Protein AF-A0A8H9N1Y6-F1 (afdb_monomer_lite)

Organism: Vibrio vulnificus (NCBI:txid672)

Radius of gyration: 21.14 Å; chains: 1; bounding box: 65×46×42 Å

pLDDT: mean 73.72, std 17.16, range [31.02, 97.0]

Structure (mmCIF, N/CA/C/O backbone):
data_AF-A0A8H9N1Y6-F1
#
_entry.id   AF-A0A8H9N1Y6-F1
#
loop_
_atom_site.group_PDB
_atom_site.id
_atom_site.type_symbol
_atom_site.label_atom_id
_atom_site.label_alt_id
_atom_site.label_comp_id
_atom_site.label_asym_id
_atom_site.label_entity_id
_atom_site.label_seq_id
_atom_site.pdbx_PDB_ins_code
_atom_site.Cartn_x
_atom_site.Cartn_y
_atom_site.Cartn_z
_atom_site.occupancy
_atom_site.B_iso_or_equiv
_atom_site.auth_seq_id
_atom_site.auth_comp_id
_atom_site.auth_asym_id
_atom_site.auth_atom_id
_atom_site.pdbx_PDB_model_num
ATOM 1 N N . MET A 1 1 ? -38.536 18.582 -2.008 1.00 53.03 1 MET A N 1
ATOM 2 C CA . MET A 1 1 ? -37.147 18.098 -2.168 1.00 53.03 1 MET A CA 1
ATOM 3 C C . MET A 1 1 ? -37.186 16.756 -2.858 1.00 53.03 1 MET A C 1
ATOM 5 O O . MET A 1 1 ? -37.980 15.919 -2.445 1.00 53.03 1 MET A O 1
ATOM 9 N N . ASN A 1 2 ? -36.371 16.565 -3.894 1.00 57.62 2 ASN A N 1
ATOM 10 C CA . ASN A 1 2 ? -36.213 15.245 -4.498 1.00 57.62 2 ASN A CA 1
ATOM 11 C C . ASN A 1 2 ? -35.471 14.319 -3.519 1.00 57.62 2 ASN A C 1
ATOM 13 O O . ASN A 1 2 ? -34.568 14.789 -2.821 1.00 57.62 2 ASN A O 1
ATOM 17 N N . PRO A 1 3 ? -35.842 13.031 -3.434 1.00 66.44 3 PRO A N 1
ATOM 18 C CA . PRO A 1 3 ? -35.110 12.070 -2.623 1.00 66.44 3 PRO A CA 1
ATOM 19 C C . PRO A 1 3 ? -33.687 11.925 -3.167 1.00 66.44 3 PRO A C 1
ATOM 21 O O . PRO A 1 3 ? -33.491 11.698 -4.360 1.00 66.44 3 PRO A O 1
ATOM 24 N N . ILE A 1 4 ? -32.691 12.037 -2.292 1.00 71.06 4 ILE A N 1
ATOM 25 C CA . ILE A 1 4 ? -31.303 11.734 -2.647 1.00 71.06 4 ILE A CA 1
ATOM 26 C C . ILE A 1 4 ? -31.169 10.223 -2.748 1.00 71.06 4 ILE A C 1
ATOM 28 O O . ILE A 1 4 ? -31.533 9.510 -1.813 1.00 71.06 4 ILE A O 1
ATOM 32 N N . GLN A 1 5 ? -30.656 9.738 -3.872 1.00 77.69 5 GLN A N 1
ATOM 33 C CA . GLN A 1 5 ? -30.496 8.313 -4.131 1.00 77.69 5 GLN A CA 1
ATOM 34 C C . GLN A 1 5 ? -29.027 7.935 -4.260 1.00 77.69 5 GLN A C 1
ATOM 36 O O . GLN A 1 5 ? -28.221 8.675 -4.822 1.00 77.69 5 GLN A O 1
ATOM 41 N N . CYS A 1 6 ? -28.687 6.747 -3.764 1.00 75.56 6 CYS A N 1
ATOM 42 C CA . CYS A 1 6 ? -27.372 6.170 -3.966 1.00 75.56 6 CYS A CA 1
ATOM 43 C C . CYS A 1 6 ? -27.167 5.879 -5.445 1.00 75.56 6 CYS A C 1
ATOM 45 O O . CYS A 1 6 ? -27.911 5.084 -6.019 1.00 75.56 6 CYS A O 1
ATOM 47 N N . SER A 1 7 ? -26.096 6.417 -6.023 1.00 77.44 7 SER A N 1
ATOM 48 C CA . SER A 1 7 ? -25.733 6.134 -7.413 1.00 77.44 7 SER A CA 1
ATOM 49 C C . SER A 1 7 ? -25.432 4.647 -7.678 1.00 77.44 7 SER A C 1
ATOM 51 O O . SER A 1 7 ? -25.463 4.236 -8.831 1.00 77.44 7 SER A O 1
ATOM 53 N N . LYS A 1 8 ? -25.170 3.832 -6.638 1.00 73.31 8 LYS A N 1
ATOM 54 C CA . LYS A 1 8 ? -24.821 2.401 -6.758 1.00 73.31 8 LYS A CA 1
ATOM 55 C C . LYS A 1 8 ? -25.989 1.451 -6.475 1.00 73.31 8 LYS A C 1
ATOM 57 O O . LYS A 1 8 ? -26.285 0.592 -7.293 1.00 73.31 8 LYS A O 1
ATOM 62 N N . CYS A 1 9 ? -26.617 1.557 -5.303 1.00 77.69 9 CYS A N 1
ATOM 63 C CA . CYS A 1 9 ? -27.662 0.614 -4.876 1.00 77.69 9 CYS A CA 1
ATOM 64 C C . CYS A 1 9 ? -29.079 1.194 -4.917 1.00 77.69 9 CYS A C 1
ATOM 66 O O . CYS A 1 9 ? -30.011 0.544 -4.451 1.00 77.69 9 CYS A O 1
ATOM 68 N N . SER A 1 10 ? -29.238 2.434 -5.394 1.00 82.00 10 SER A N 1
ATOM 69 C CA . SER A 1 10 ? -30.516 3.158 -5.434 1.00 82.00 10 SER A CA 1
ATOM 70 C C . SER A 1 10 ? -31.199 3.360 -4.072 1.00 82.00 10 SER A C 1
ATOM 72 O O . SER A 1 10 ? -32.339 3.817 -4.028 1.00 82.00 10 SER A O 1
ATOM 74 N N . ALA A 1 11 ? -30.516 3.079 -2.953 1.00 77.38 11 ALA A N 1
ATOM 75 C CA . ALA A 1 11 ? -31.022 3.392 -1.617 1.00 77.38 11 ALA A CA 1
ATOM 76 C C . ALA A 1 11 ? -31.347 4.889 -1.503 1.00 77.38 11 ALA A C 1
ATOM 78 O O . ALA A 1 11 ? -30.636 5.716 -2.070 1.00 77.38 11 ALA A O 1
ATOM 79 N N . ILE A 1 12 ? -32.397 5.238 -0.762 1.00 75.81 12 ILE A N 1
ATOM 80 C CA . ILE A 1 12 ? -32.846 6.625 -0.583 1.00 75.81 12 ILE A CA 1
ATOM 81 C C . ILE A 1 12 ? -32.311 7.169 0.746 1.00 75.81 12 ILE A C 1
ATOM 83 O O . ILE A 1 12 ? -32.373 6.482 1.768 1.00 75.81 12 ILE A O 1
ATOM 87 N N . ALA A 1 13 ? -31.794 8.398 0.744 1.00 67.88 13 ALA A N 1
ATOM 88 C CA . ALA A 1 13 ? -31.317 9.060 1.949 1.00 67.88 13 ALA A CA 1
ATOM 89 C C . ALA A 1 13 ? -32.472 9.327 2.926 1.00 67.88 13 ALA A C 1
ATOM 91 O O . ALA A 1 13 ? -33.499 9.879 2.516 1.00 67.88 13 ALA A O 1
ATOM 92 N N . PRO A 1 14 ? -32.319 8.986 4.219 1.00 61.06 14 PRO A N 1
ATOM 93 C CA . PRO A 1 14 ? -33.283 9.353 5.242 1.00 61.06 14 PRO A CA 1
ATOM 94 C C . PRO A 1 14 ? -33.147 10.854 5.526 1.00 61.06 14 PRO A C 1
ATOM 96 O O . PRO A 1 14 ? -32.434 11.271 6.433 1.00 61.06 14 PRO A O 1
ATOM 99 N N . LEU A 1 15 ? -33.797 11.684 4.713 1.00 60.75 15 LEU A N 1
ATOM 100 C CA . LEU A 1 15 ? -33.866 13.123 4.944 1.00 60.75 15 LEU A CA 1
ATOM 101 C C . LEU A 1 15 ? -34.828 13.380 6.111 1.00 60.75 15 LEU A C 1
ATOM 103 O O . LEU A 1 15 ? -36.035 13.175 5.976 1.00 60.75 15 LEU A O 1
ATOM 107 N N . LYS A 1 16 ? -34.314 13.825 7.263 1.00 55.16 16 LYS A N 1
ATOM 108 C CA . LYS A 1 16 ? -35.159 14.424 8.304 1.00 55.16 16 LYS A CA 1
ATOM 109 C C . LYS A 1 16 ? -35.388 15.888 7.950 1.00 55.16 16 LYS A C 1
ATOM 111 O O . LYS A 1 16 ? -34.446 16.651 7.782 1.00 55.16 16 LYS A O 1
ATOM 116 N N . PHE A 1 17 ? -36.652 16.256 7.797 1.00 47.34 17 PHE A N 1
ATOM 117 C CA . PHE A 1 17 ? -37.056 17.625 7.515 1.00 47.34 17 PHE A CA 1
ATOM 118 C C . PHE A 1 17 ? -36.958 18.454 8.803 1.00 47.34 17 PHE A C 1
ATOM 120 O O . PHE A 1 17 ? -37.765 18.253 9.709 1.00 47.34 17 PHE A O 1
ATOM 127 N N . ASP A 1 18 ? -35.986 19.363 8.887 1.00 49.22 18 ASP A N 1
ATOM 128 C CA . ASP A 1 18 ? -35.934 20.394 9.927 1.00 49.22 18 ASP A CA 1
ATOM 129 C C . ASP A 1 18 ? -36.223 21.760 9.295 1.00 49.22 18 ASP A C 1
ATOM 131 O O . ASP A 1 18 ? -35.541 22.205 8.370 1.00 49.22 18 ASP A O 1
ATOM 135 N N . LYS A 1 19 ? -37.291 22.401 9.771 1.00 45.09 19 LYS A N 1
ATOM 136 C CA . LYS A 1 19 ? -37.777 23.690 9.265 1.00 45.09 19 LYS A CA 1
ATOM 137 C C . LYS A 1 19 ? -36.867 24.856 9.654 1.00 45.09 19 LYS A C 1
ATOM 139 O O . LYS A 1 19 ? -36.924 25.879 8.987 1.00 45.09 19 LYS A O 1
ATOM 144 N N . SER A 1 20 ? -36.053 24.708 10.701 1.00 49.75 20 SER A N 1
ATOM 145 C CA . SER A 1 20 ? -35.213 25.788 11.241 1.00 49.75 20 SER A CA 1
ATOM 146 C C . SER A 1 20 ? -33.968 26.097 10.400 1.00 49.75 20 SER A C 1
ATOM 148 O O . SER A 1 20 ? -33.388 27.165 10.539 1.00 49.75 20 SER A O 1
ATOM 150 N N . PHE A 1 21 ? -33.580 25.190 9.499 1.00 42.78 21 PHE A N 1
ATOM 151 C CA . PHE A 1 21 ? -32.317 25.263 8.754 1.00 42.78 21 PHE A CA 1
ATOM 152 C C . PHE A 1 21 ? -32.430 25.967 7.387 1.00 42.78 21 PHE A C 1
ATOM 154 O O . PHE A 1 21 ? -31.425 26.271 6.750 1.00 42.78 21 PHE A O 1
ATOM 161 N N . TYR A 1 22 ? -33.654 26.198 6.899 1.00 40.19 22 TYR A N 1
ATOM 162 C CA . TYR A 1 22 ? -33.908 26.634 5.519 1.00 40.19 22 TYR A CA 1
ATOM 163 C C . TYR A 1 22 ? -33.870 28.151 5.297 1.00 40.19 22 TYR A C 1
ATOM 165 O O . TYR A 1 22 ? -33.780 28.575 4.145 1.00 40.19 22 TYR A O 1
ATOM 173 N N . ASP A 1 23 ? -33.902 28.955 6.361 1.00 43.97 23 ASP A N 1
ATOM 174 C CA . ASP A 1 23 ? -33.964 30.417 6.236 1.00 43.97 23 ASP A CA 1
ATOM 175 C C . ASP A 1 23 ? -32.584 31.086 6.067 1.00 43.97 23 ASP A C 1
ATOM 177 O O . ASP A 1 23 ? -32.532 32.249 5.672 1.00 43.97 23 ASP A O 1
ATOM 181 N N . GLU A 1 24 ? -31.461 30.383 6.281 1.00 40.09 24 GLU A N 1
ATOM 182 C CA . GLU A 1 24 ? -30.128 31.022 6.280 1.00 40.09 24 GLU A CA 1
ATOM 183 C C . GLU A 1 24 ? -29.257 30.797 5.030 1.00 40.09 24 GLU A C 1
ATOM 185 O O . GLU A 1 24 ? -28.341 31.585 4.803 1.00 40.09 24 GLU A O 1
ATOM 190 N N . PHE A 1 25 ? -29.517 29.804 4.167 1.00 35.94 25 PHE A N 1
ATOM 191 C CA . PHE A 1 25 ? -28.615 29.528 3.032 1.00 35.94 25 PHE A CA 1
ATOM 192 C C . PHE A 1 25 ? -29.343 29.148 1.732 1.00 35.94 25 PHE A C 1
ATOM 194 O O . PHE A 1 25 ? -29.668 27.988 1.479 1.00 35.94 25 PHE A O 1
ATOM 201 N N . GLN A 1 26 ? -29.531 30.126 0.837 1.00 37.09 26 GLN A N 1
ATOM 202 C CA . GLN A 1 26 ? -29.847 29.851 -0.568 1.00 37.09 26 GLN A CA 1
ATOM 203 C C . GLN A 1 26 ? -28.615 29.266 -1.277 1.00 37.09 26 GLN A C 1
ATOM 205 O O . GLN A 1 26 ? -27.607 29.944 -1.449 1.00 37.09 26 GLN A O 1
ATOM 210 N N . GLY A 1 27 ? -28.720 28.020 -1.747 1.00 39.03 27 GLY A N 1
ATOM 211 C CA . GLY A 1 27 ? -27.803 27.464 -2.752 1.00 39.03 27 GLY A CA 1
ATOM 212 C C . GLY A 1 27 ? -26.691 26.536 -2.257 1.00 39.03 27 GLY A C 1
ATOM 213 O O . GLY A 1 27 ? -25.906 26.080 -3.082 1.00 39.03 27 GLY A O 1
ATOM 214 N N . MET A 1 28 ? -26.632 26.181 -0.971 1.00 31.02 28 MET A N 1
ATOM 215 C CA . MET A 1 28 ? -25.718 25.138 -0.485 1.00 31.02 28 MET A CA 1
ATOM 216 C C . MET A 1 28 ? -26.450 24.149 0.415 1.00 31.02 28 MET A C 1
ATOM 218 O O . MET A 1 28 ? -26.866 24.481 1.519 1.00 31.02 28 MET A O 1
ATOM 222 N N . ALA A 1 29 ? -26.586 22.908 -0.048 1.00 33.84 29 ALA A N 1
ATOM 223 C CA . ALA A 1 29 ? -27.052 21.815 0.788 1.00 33.84 29 ALA A CA 1
ATOM 224 C C . ALA A 1 29 ? -25.848 21.175 1.498 1.00 33.84 29 ALA A C 1
ATOM 226 O O . ALA A 1 29 ? -25.246 20.223 1.000 1.00 33.84 29 ALA A O 1
ATOM 227 N N . LEU A 1 30 ? -25.487 21.714 2.666 1.00 35.34 30 LEU A N 1
ATOM 228 C CA . LEU A 1 30 ? -24.646 21.006 3.630 1.00 35.34 30 LEU A CA 1
ATOM 229 C C . LEU A 1 30 ? -25.528 19.955 4.324 1.00 35.34 30 LEU A C 1
ATOM 231 O O . LEU A 1 30 ? -26.292 20.261 5.234 1.00 35.34 30 LEU A O 1
ATOM 235 N N . PHE A 1 31 ? -25.468 18.708 3.850 1.00 40.34 31 PHE A N 1
ATOM 236 C CA . PHE A 1 31 ? -26.142 17.557 4.465 1.00 40.34 31 PHE A CA 1
ATOM 237 C C . PHE A 1 31 ? -25.386 17.088 5.713 1.00 40.34 31 PHE A C 1
ATOM 239 O O . PHE A 1 31 ? -24.885 15.965 5.776 1.00 40.34 31 PHE A O 1
ATOM 246 N N . GLU A 1 32 ? -25.298 17.951 6.716 1.00 34.56 32 GLU A N 1
ATOM 247 C CA . GLU A 1 32 ? -24.818 17.603 8.047 1.00 34.56 32 GLU A CA 1
ATOM 248 C C . GLU A 1 32 ? -26.011 17.584 9.004 1.00 34.56 32 GLU A C 1
ATOM 250 O O . GLU A 1 32 ? -26.426 18.621 9.498 1.00 34.56 32 GLU A O 1
ATOM 255 N N . ALA A 1 33 ? -26.607 16.402 9.206 1.00 33.22 33 ALA A N 1
ATOM 256 C CA . ALA A 1 33 ? -27.143 15.940 10.497 1.00 33.22 33 ALA A CA 1
ATOM 257 C C . ALA A 1 33 ? -28.029 14.696 10.317 1.00 33.22 33 ALA A C 1
ATOM 259 O O . ALA A 1 33 ? -29.231 14.770 10.070 1.00 33.22 33 ALA A O 1
ATOM 260 N N . THR A 1 34 ? -27.425 13.517 10.459 1.00 37.03 34 THR A N 1
ATOM 261 C CA . THR A 1 34 ? -27.833 12.499 11.450 1.00 37.03 34 THR A CA 1
ATOM 262 C C . THR A 1 34 ? -26.859 11.322 11.361 1.00 37.03 34 THR A C 1
ATOM 264 O O . THR A 1 34 ? -27.096 10.314 10.706 1.00 37.03 34 THR A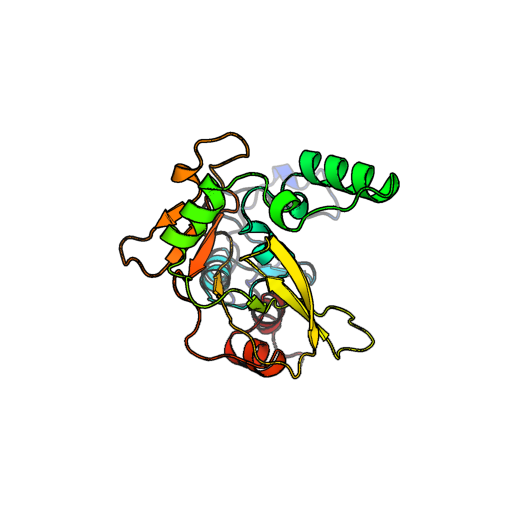 O 1
ATOM 267 N N . GLU A 1 35 ? -25.701 11.530 11.984 1.00 38.31 35 GLU A N 1
ATOM 268 C CA . GLU A 1 35 ? -24.777 10.557 12.591 1.00 38.31 35 GLU A CA 1
ATOM 269 C C . GLU A 1 35 ? -24.197 9.372 11.789 1.00 38.31 35 GLU A C 1
ATOM 271 O O . GLU A 1 35 ? -23.192 8.834 12.243 1.00 38.31 35 GLU A O 1
ATOM 276 N N . LEU A 1 36 ? -24.691 8.975 10.605 1.00 42.09 36 LEU A N 1
ATOM 277 C CA . LEU A 1 36 ? -24.128 7.832 9.851 1.00 42.09 36 LEU A CA 1
ATOM 278 C C . LEU A 1 36 ? -24.136 7.954 8.301 1.00 42.09 36 LEU A C 1
ATOM 280 O O . LEU A 1 36 ? -24.009 6.941 7.624 1.00 42.09 36 LEU A O 1
ATOM 284 N N . GLY A 1 37 ? -24.184 9.174 7.741 1.00 55.91 37 GLY A N 1
ATOM 285 C CA . GLY A 1 37 ? -23.475 9.593 6.506 1.00 55.91 37 GLY A CA 1
ATOM 286 C C . GLY A 1 37 ? -23.970 9.173 5.099 1.00 55.91 37 GLY A C 1
ATOM 287 O O . GLY A 1 37 ? -24.303 8.024 4.820 1.00 55.91 37 GLY A O 1
ATOM 288 N N . TRP A 1 38 ? -23.894 10.120 4.160 1.00 61.06 38 TRP A N 1
ATOM 289 C CA . TRP A 1 38 ? -23.858 9.938 2.698 1.00 61.06 38 TRP A CA 1
ATOM 290 C C . TRP A 1 38 ? -22.658 10.734 2.167 1.00 61.06 38 TRP A C 1
ATOM 292 O O . TRP A 1 38 ? -22.316 11.753 2.760 1.00 61.06 38 TRP A O 1
ATOM 302 N N . ILE A 1 39 ? -21.986 10.279 1.105 1.00 60.38 39 ILE A N 1
ATOM 303 C CA . ILE A 1 39 ? -20.754 10.924 0.608 1.00 60.38 39 ILE A CA 1
ATOM 304 C C . ILE A 1 39 ? -20.962 11.465 -0.791 1.00 60.38 39 ILE A C 1
ATOM 306 O O . ILE A 1 39 ? -21.359 10.716 -1.681 1.00 60.38 39 ILE A O 1
ATOM 310 N N . HIS A 1 40 ? -20.620 12.737 -0.964 1.00 60.78 40 HIS A N 1
ATOM 311 C CA . HIS A 1 40 ? -20.488 13.390 -2.256 1.00 60.78 40 HIS A CA 1
ATOM 312 C C . HIS A 1 40 ? -19.053 13.215 -2.771 1.00 60.78 40 HIS A C 1
ATOM 314 O O . HIS A 1 40 ? -18.095 13.477 -2.044 1.00 60.78 40 HIS A O 1
ATOM 320 N N . THR A 1 41 ? -18.894 12.738 -4.002 1.00 56.72 41 THR A N 1
ATOM 321 C CA . THR A 1 41 ? -17.577 12.542 -4.642 1.00 56.72 41 THR A CA 1
ATOM 322 C C . THR A 1 41 ? -17.303 13.632 -5.684 1.00 56.72 41 THR A C 1
ATOM 324 O O . THR A 1 41 ? -18.211 14.376 -6.045 1.00 56.72 41 THR A O 1
ATOM 327 N N . GLU A 1 42 ? -16.065 13.728 -6.186 1.00 48.31 42 GLU A N 1
ATOM 328 C CA . GLU A 1 42 ? -15.622 14.766 -7.143 1.00 48.31 42 GLU A CA 1
ATOM 329 C C . GLU A 1 42 ? -16.444 14.835 -8.451 1.00 48.31 42 GLU A C 1
ATOM 331 O O . GLU A 1 42 ? -16.358 15.822 -9.171 1.00 48.31 42 GLU A O 1
ATOM 336 N N . GLY A 1 43 ? -17.265 13.820 -8.757 1.00 58.59 43 GLY A N 1
ATOM 337 C CA . GLY A 1 43 ? -18.155 13.777 -9.926 1.00 58.59 43 GLY A CA 1
ATOM 338 C C . GLY A 1 43 ? -19.648 13.918 -9.612 1.00 58.59 43 GLY A C 1
ATOM 339 O O . GLY A 1 43 ? -20.455 13.348 -10.336 1.00 58.59 43 GLY A O 1
ATOM 340 N N . GLU A 1 44 ? -20.015 14.561 -8.501 1.00 62.41 44 GLU A N 1
ATOM 341 C CA . GLU A 1 44 ? -21.405 14.730 -8.024 1.00 62.41 44 GLU A CA 1
ATOM 342 C C . GLU A 1 44 ? -22.159 13.437 -7.660 1.00 62.41 44 GLU A C 1
ATOM 344 O O . GLU A 1 44 ? -23.341 13.452 -7.310 1.00 62.41 44 GLU A O 1
ATOM 349 N N . HIS A 1 45 ? -21.482 12.286 -7.676 1.00 64.31 45 HIS A N 1
ATOM 350 C CA . HIS A 1 45 ? -22.095 11.031 -7.255 1.00 64.31 45 HIS A CA 1
ATOM 351 C C . HIS A 1 45 ? -22.269 10.988 -5.742 1.00 64.31 45 HIS A C 1
ATOM 353 O O . HIS A 1 45 ? -21.329 11.262 -4.985 1.00 64.31 45 HIS A O 1
ATOM 359 N N . ILE A 1 46 ? -23.457 10.550 -5.326 1.00 70.75 46 ILE A N 1
ATOM 360 C CA . ILE A 1 46 ? -23.831 10.380 -3.928 1.00 70.75 46 ILE A CA 1
ATOM 361 C C . ILE A 1 46 ? -23.828 8.886 -3.587 1.00 70.75 46 ILE A C 1
ATOM 363 O O . ILE A 1 46 ? -24.567 8.082 -4.162 1.00 70.75 46 ILE A O 1
ATOM 367 N N . ILE A 1 47 ? -22.982 8.492 -2.636 1.00 69.44 47 ILE A N 1
ATOM 368 C CA . ILE A 1 47 ? -22.784 7.093 -2.233 1.00 69.44 47 ILE A CA 1
ATOM 369 C C . ILE A 1 47 ? -23.251 6.902 -0.786 1.00 69.44 47 ILE A C 1
ATOM 371 O O . ILE A 1 47 ? -22.917 7.696 0.095 1.00 69.44 47 ILE A O 1
ATOM 375 N N . CYS A 1 48 ? -24.010 5.832 -0.523 1.00 71.88 48 CYS A N 1
ATOM 376 C CA . CYS A 1 48 ? -24.425 5.474 0.833 1.00 71.88 48 CYS A CA 1
ATOM 377 C C . CYS A 1 48 ? -23.281 4.799 1.606 1.00 71.88 48 CYS A C 1
ATOM 379 O O . CYS A 1 48 ? -22.388 4.184 1.015 1.00 71.88 48 CYS A O 1
ATOM 381 N N . MET A 1 49 ? -23.325 4.824 2.940 1.00 69.19 49 MET A N 1
ATOM 382 C CA . MET A 1 49 ? -22.294 4.165 3.755 1.00 69.19 49 MET A CA 1
ATOM 383 C C . MET A 1 49 ? -22.162 2.654 3.513 1.00 69.19 49 MET A C 1
ATOM 385 O O . MET A 1 49 ? -21.067 2.122 3.681 1.00 69.19 49 MET A O 1
ATOM 389 N N . GLY A 1 50 ? -23.228 1.960 3.102 1.00 67.94 50 GLY A N 1
ATOM 390 C CA . GLY A 1 50 ? -23.165 0.536 2.749 1.00 67.94 50 GLY A CA 1
ATOM 391 C C . GLY A 1 50 ? -22.281 0.297 1.525 1.00 67.94 50 GLY A C 1
ATOM 392 O O . GLY A 1 50 ? -21.277 -0.406 1.599 1.00 67.94 50 GLY A O 1
ATOM 393 N N . CYS A 1 51 ? -22.581 0.988 0.426 1.00 67.94 51 CYS A N 1
ATOM 394 C CA . CYS A 1 51 ? -21.782 0.931 -0.793 1.00 67.94 51 CYS A CA 1
ATOM 395 C C . CYS A 1 51 ? -20.354 1.436 -0.574 1.00 67.94 51 CYS A C 1
ATOM 397 O O . CYS A 1 51 ? -19.419 0.873 -1.139 1.00 67.94 51 CYS A O 1
ATOM 399 N N . ARG A 1 52 ? -20.171 2.450 0.281 1.00 68.06 52 ARG A N 1
ATOM 400 C CA . ARG A 1 52 ? -18.850 2.931 0.699 1.00 68.06 52 ARG A CA 1
ATOM 401 C C . ARG A 1 52 ? -18.047 1.835 1.406 1.00 68.06 52 ARG A C 1
ATOM 403 O O . ARG A 1 52 ? -16.889 1.623 1.058 1.00 68.06 52 ARG A O 1
ATOM 410 N N . LYS A 1 53 ? -18.644 1.137 2.381 1.00 63.56 53 LYS A N 1
ATOM 411 C CA . LYS A 1 53 ? -17.995 0.015 3.079 1.00 63.56 53 LYS A CA 1
ATOM 412 C C . LYS A 1 53 ? -17.590 -1.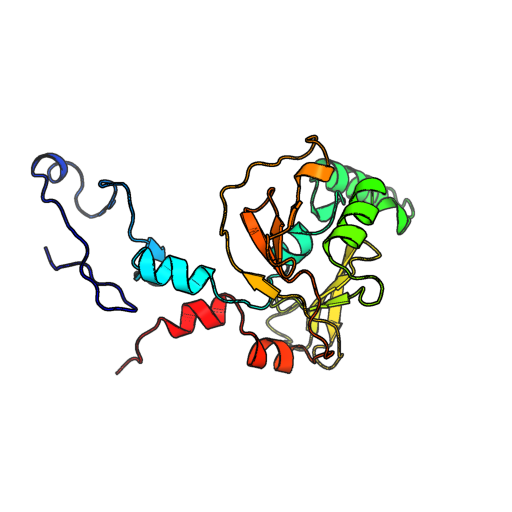073 2.092 1.00 63.56 53 LYS A C 1
ATOM 414 O O . LYS A 1 53 ? -16.434 -1.469 2.099 1.00 63.56 53 LYS A O 1
ATOM 419 N N . GLU A 1 54 ? -18.493 -1.468 1.197 1.00 66.12 54 GLU A N 1
ATOM 420 C CA . GLU A 1 54 ? -18.190 -2.457 0.156 1.00 66.12 54 GLU A CA 1
ATOM 421 C C . GLU A 1 54 ? -17.016 -2.034 -0.733 1.00 66.12 54 GLU A C 1
ATOM 423 O O . GLU A 1 54 ? -16.105 -2.828 -0.943 1.00 66.12 54 GLU A O 1
ATOM 428 N N . ILE A 1 55 ? -17.000 -0.785 -1.218 1.00 65.19 55 ILE A N 1
ATOM 429 C CA . ILE A 1 55 ? -15.900 -0.237 -2.034 1.00 65.19 55 ILE A CA 1
ATOM 430 C C . ILE A 1 55 ? -14.580 -0.296 -1.267 1.00 65.19 55 ILE A C 1
ATOM 432 O O . ILE A 1 55 ? -13.549 -0.685 -1.813 1.00 65.19 55 ILE A O 1
ATOM 436 N N . HIS A 1 56 ? -14.606 0.071 0.012 1.00 67.44 56 HIS A N 1
ATOM 437 C CA . HIS A 1 56 ? -13.415 0.059 0.847 1.00 67.44 56 HIS A CA 1
ATOM 438 C C . HIS A 1 56 ? -12.956 -1.354 1.224 1.00 67.44 56 HIS A C 1
ATOM 440 O O . HIS A 1 56 ? -11.793 -1.508 1.586 1.00 67.44 56 HIS A O 1
ATOM 446 N N . SER A 1 57 ? -13.811 -2.376 1.123 1.00 75.19 57 SER A N 1
ATOM 447 C CA . SER A 1 57 ? -13.463 -3.771 1.418 1.00 75.19 57 SER A CA 1
ATOM 448 C C . SER A 1 57 ? -12.760 -4.504 0.265 1.00 75.19 57 SER A C 1
ATOM 450 O O . SER A 1 57 ? -12.241 -5.600 0.495 1.00 75.19 57 SER A O 1
ATOM 452 N N . VAL A 1 58 ? -12.713 -3.924 -0.941 1.00 84.56 58 VAL A N 1
ATOM 453 C CA . VAL A 1 58 ? -12.085 -4.535 -2.126 1.00 84.56 58 VAL A CA 1
ATOM 454 C C . VAL A 1 58 ? -10.561 -4.423 -2.066 1.00 84.56 58 VAL A C 1
ATOM 456 O O . VAL A 1 58 ? -10.007 -3.339 -1.884 1.00 84.56 58 VAL A O 1
ATOM 459 N N . TRP A 1 59 ? -9.882 -5.554 -2.266 1.00 90.69 59 TRP A N 1
ATOM 460 C CA . TRP A 1 59 ? -8.436 -5.598 -2.470 1.00 90.69 59 TRP A CA 1
ATOM 461 C C . TRP A 1 59 ? -8.070 -5.050 -3.846 1.00 90.69 59 TRP A C 1
ATOM 463 O O . TRP A 1 59 ? -8.579 -5.537 -4.852 1.00 90.69 59 TRP A O 1
ATOM 473 N N . ARG A 1 60 ? -7.156 -4.083 -3.885 1.00 92.06 60 ARG A N 1
ATOM 474 C CA . ARG A 1 60 ? -6.744 -3.403 -5.117 1.00 92.06 60 ARG A CA 1
ATOM 475 C C . ARG A 1 60 ? -5.265 -3.069 -5.133 1.00 92.06 60 ARG A C 1
ATOM 477 O O . ARG A 1 60 ? -4.583 -3.177 -4.107 1.00 92.06 60 ARG A O 1
ATOM 484 N N . LEU A 1 61 ? -4.787 -2.601 -6.285 1.00 93.25 61 LEU A N 1
ATOM 485 C CA . LEU A 1 61 ? -3.473 -1.982 -6.345 1.00 93.25 61 LEU A CA 1
ATOM 486 C C . LEU A 1 61 ? -3.421 -0.719 -5.466 1.00 93.25 61 LEU A C 1
ATOM 488 O O . LEU A 1 61 ? -4.344 0.108 -5.500 1.00 93.25 61 LEU A O 1
ATOM 492 N N . PRO A 1 62 ? -2.345 -0.561 -4.681 1.00 91.44 62 PRO A N 1
ATOM 493 C CA . PRO A 1 62 ? -2.099 0.640 -3.903 1.00 91.44 62 PRO A CA 1
ATOM 494 C C . PRO A 1 62 ? -1.606 1.777 -4.791 1.00 91.44 62 PRO A C 1
ATOM 496 O O . PRO A 1 62 ? -0.846 1.564 -5.735 1.00 91.44 62 PRO A O 1
ATOM 499 N N . THR A 1 63 ? -1.975 3.004 -4.451 1.00 88.56 63 THR A N 1
ATOM 500 C CA . THR A 1 63 ? -1.375 4.205 -5.044 1.00 88.56 63 THR A CA 1
ATOM 501 C C . THR A 1 63 ? 0.090 4.344 -4.626 1.00 88.56 63 THR A C 1
ATOM 503 O O . THR A 1 63 ? 0.546 3.718 -3.663 1.00 88.56 63 THR A O 1
ATOM 506 N N . LYS A 1 64 ? 0.847 5.207 -5.318 1.00 85.44 64 LYS A N 1
ATOM 507 C CA . LYS A 1 64 ? 2.209 5.578 -4.903 1.00 85.44 64 LYS A CA 1
ATOM 508 C C . LYS A 1 64 ? 2.235 6.033 -3.438 1.00 85.44 64 LYS A C 1
ATOM 510 O O . LYS A 1 64 ? 3.090 5.580 -2.686 1.00 85.44 64 LYS A O 1
ATOM 515 N N . THR A 1 65 ? 1.296 6.888 -3.035 1.00 82.31 65 THR A N 1
ATOM 516 C CA . THR A 1 65 ? 1.220 7.437 -1.674 1.00 82.31 65 THR A CA 1
ATOM 517 C C . THR A 1 65 ? 0.939 6.357 -0.635 1.00 82.31 65 THR A C 1
ATOM 519 O O . THR A 1 65 ? 1.574 6.344 0.414 1.00 82.31 65 THR A O 1
ATOM 522 N N . GLU A 1 66 ? 0.041 5.417 -0.931 1.00 86.25 66 GLU A N 1
ATOM 523 C CA . GLU A 1 66 ? -0.249 4.295 -0.030 1.00 86.25 66 GLU A CA 1
ATOM 524 C C . GLU A 1 66 ? 0.951 3.353 0.095 1.00 86.25 66 GLU A C 1
ATOM 526 O O . GLU A 1 66 ? 1.283 2.938 1.195 1.00 86.25 66 GLU A O 1
ATOM 531 N N . LEU A 1 67 ? 1.658 3.036 -0.995 1.00 84.94 67 LEU A N 1
ATOM 532 C CA . LEU A 1 67 ? 2.877 2.222 -0.891 1.00 84.94 67 LEU A CA 1
ATOM 533 C C . LEU A 1 67 ? 3.978 2.919 -0.100 1.00 84.94 67 LEU A C 1
ATOM 535 O O . LEU A 1 67 ? 4.626 2.284 0.729 1.00 84.94 67 LEU A O 1
ATOM 539 N N . ILE A 1 68 ? 4.167 4.220 -0.334 1.00 79.50 68 ILE A N 1
ATOM 540 C CA . ILE A 1 68 ? 5.076 5.046 0.464 1.00 79.50 68 ILE A CA 1
ATOM 541 C C . ILE A 1 68 ? 4.668 4.992 1.932 1.00 79.50 68 ILE A C 1
ATOM 543 O O . ILE A 1 68 ? 5.531 4.913 2.798 1.00 79.50 68 ILE A O 1
ATOM 547 N N . SER A 1 69 ? 3.368 4.986 2.236 1.00 79.25 69 SER A N 1
ATOM 548 C CA . SER A 1 69 ? 2.918 5.032 3.619 1.00 79.25 69 SER A CA 1
ATOM 549 C C . SER A 1 69 ? 3.246 3.781 4.424 1.00 79.25 69 SER A C 1
ATOM 551 O O . SER A 1 69 ? 3.221 3.854 5.648 1.00 79.25 69 SER A O 1
ATOM 553 N N . VAL A 1 70 ? 3.549 2.656 3.773 1.00 78.25 70 VAL A N 1
ATOM 554 C CA . VAL A 1 70 ? 3.985 1.423 4.450 1.00 78.25 70 VAL A CA 1
ATOM 555 C C . VAL A 1 70 ? 5.486 1.418 4.725 1.00 78.25 70 VAL A C 1
ATOM 557 O O . VAL A 1 70 ? 5.955 0.654 5.567 1.00 78.25 70 VAL A O 1
ATOM 560 N N . LEU A 1 71 ? 6.249 2.289 4.060 1.00 71.81 71 LEU A N 1
ATOM 561 C CA . LEU A 1 71 ? 7.664 2.446 4.365 1.00 71.81 71 LEU A CA 1
ATOM 562 C C . LEU A 1 71 ? 7.809 2.904 5.816 1.00 71.81 71 LEU A C 1
ATOM 564 O O . LEU A 1 71 ? 7.027 3.719 6.334 1.00 71.81 71 LEU A O 1
ATOM 568 N N . TRP A 1 72 ? 8.761 2.285 6.500 1.00 66.50 72 TRP A N 1
ATOM 569 C CA . TRP A 1 72 ? 9.127 2.688 7.842 1.00 66.50 72 TRP A CA 1
ATOM 570 C C . TRP A 1 72 ? 10.015 3.921 7.791 1.00 66.50 72 TRP A C 1
ATOM 572 O O . TRP A 1 72 ? 10.788 4.019 6.848 1.00 66.50 72 TRP A O 1
ATOM 582 N N . GLU A 1 73 ? 9.836 4.825 8.767 1.00 58.03 73 GLU A N 1
ATOM 583 C CA . GLU A 1 73 ? 10.525 6.113 8.960 1.00 58.03 73 GLU A CA 1
ATOM 584 C C . GLU A 1 73 ? 11.710 6.318 8.022 1.00 58.03 73 GLU A C 1
ATOM 586 O O . GLU A 1 73 ? 12.873 6.088 8.348 1.00 58.03 73 GLU A O 1
ATOM 591 N N . ASN A 1 74 ? 11.351 6.738 6.819 1.00 56.12 74 ASN A N 1
ATOM 592 C CA . ASN A 1 74 ? 12.275 7.201 5.818 1.00 56.12 74 ASN A CA 1
ATOM 593 C C . ASN A 1 74 ? 12.030 8.688 5.633 1.00 56.12 74 ASN A C 1
ATO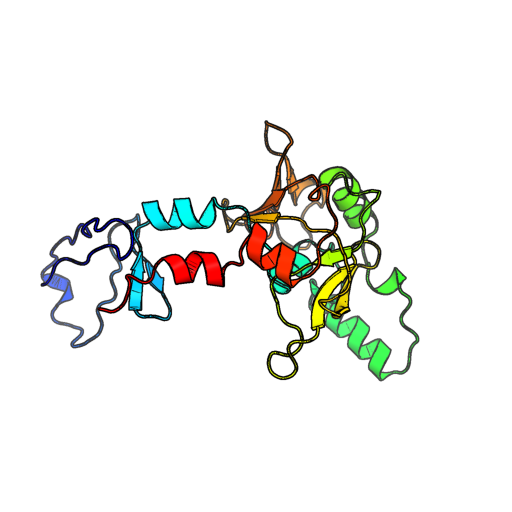M 595 O O . ASN A 1 74 ? 10.965 9.214 5.984 1.00 56.12 74 ASN A O 1
ATOM 599 N N . SER A 1 75 ? 12.999 9.349 5.023 1.00 47.16 75 SER A N 1
ATOM 600 C CA . SER A 1 75 ? 12.865 10.727 4.561 1.00 47.16 75 SER A CA 1
ATOM 601 C C . SER A 1 75 ? 11.513 10.991 3.904 1.00 47.16 75 SER A C 1
ATOM 603 O O . SER A 1 75 ? 10.829 11.934 4.254 1.00 47.16 75 SER A O 1
ATOM 605 N N . VAL A 1 76 ? 11.030 10.098 3.044 1.00 50.84 76 VAL A N 1
ATOM 606 C CA . VAL A 1 76 ? 9.771 10.295 2.306 1.00 50.84 76 VAL A CA 1
ATOM 607 C C . VAL A 1 76 ? 8.514 10.325 3.199 1.00 50.84 76 VAL A C 1
ATOM 609 O O . VAL A 1 76 ? 7.521 10.952 2.833 1.00 50.84 76 VAL A O 1
ATOM 612 N N . THR A 1 77 ? 8.514 9.651 4.353 1.00 52.28 77 THR A N 1
ATOM 613 C CA . THR A 1 77 ? 7.348 9.573 5.256 1.00 52.28 77 THR A CA 1
ATOM 614 C C . THR A 1 77 ? 7.465 10.439 6.502 1.00 52.28 77 THR A C 1
ATOM 616 O O . THR A 1 77 ? 6.431 10.747 7.096 1.00 52.28 77 THR A O 1
ATOM 619 N N . ASN A 1 78 ? 8.676 10.856 6.873 1.00 62.44 78 ASN A N 1
ATOM 620 C CA . ASN A 1 78 ? 8.928 11.809 7.946 1.00 62.44 78 ASN A CA 1
ATOM 621 C C . ASN A 1 78 ? 9.463 13.129 7.345 1.00 62.44 78 ASN A C 1
ATOM 623 O O . ASN A 1 78 ? 10.636 13.190 6.974 1.00 62.44 78 ASN A O 1
ATOM 627 N N . PRO A 1 79 ? 8.638 14.193 7.269 1.00 58.81 79 PRO A N 1
ATOM 628 C CA . PRO A 1 79 ? 9.015 15.468 6.653 1.00 58.81 79 PRO A CA 1
ATOM 629 C C . PRO A 1 79 ? 10.275 16.110 7.245 1.00 58.81 79 PRO A C 1
ATOM 631 O O . PRO A 1 79 ? 10.986 16.826 6.542 1.00 58.81 79 PRO A O 1
ATOM 634 N N . GLU A 1 80 ? 10.568 15.860 8.523 1.00 62.16 80 GLU A N 1
ATOM 635 C CA . GLU A 1 80 ? 11.775 16.376 9.173 1.00 62.16 80 GLU A CA 1
ATOM 636 C C . GLU A 1 80 ? 13.033 15.662 8.662 1.00 62.16 80 GLU A C 1
ATOM 638 O O . GLU A 1 80 ? 14.058 16.302 8.422 1.00 62.16 80 GLU A O 1
ATOM 643 N N . ILE A 1 81 ? 12.935 14.355 8.404 1.00 62.84 81 ILE A N 1
ATOM 644 C CA . ILE A 1 81 ? 14.017 13.555 7.819 1.00 62.84 81 ILE A CA 1
ATOM 645 C C . ILE A 1 81 ? 14.168 13.871 6.325 1.00 62.84 81 ILE A C 1
ATOM 647 O O . ILE A 1 81 ? 15.300 13.978 5.858 1.00 62.84 81 ILE A O 1
ATOM 651 N N . LEU A 1 82 ? 13.069 14.090 5.580 1.00 62.72 82 LEU A N 1
ATOM 652 C CA . LEU A 1 82 ? 13.137 14.529 4.175 1.00 62.72 82 LEU A CA 1
ATOM 653 C C . LEU A 1 82 ? 13.970 15.786 4.035 1.00 62.72 82 LEU A C 1
ATOM 655 O O . LEU A 1 82 ? 14.934 15.819 3.279 1.00 62.72 82 LEU A O 1
ATOM 659 N N . ARG A 1 83 ? 13.614 16.789 4.836 1.00 63.28 83 ARG A N 1
ATOM 660 C CA . ARG A 1 83 ? 14.260 18.090 4.825 1.00 63.28 83 ARG A CA 1
ATOM 661 C C . ARG A 1 83 ? 15.737 17.983 5.195 1.00 63.28 83 ARG A C 1
ATOM 663 O O . ARG A 1 83 ? 16.555 18.708 4.645 1.00 63.28 83 ARG A O 1
ATOM 670 N N . SER A 1 84 ? 16.078 17.079 6.114 1.00 65.50 84 SER A N 1
ATOM 671 C CA . SER A 1 84 ? 17.467 16.787 6.473 1.00 65.50 84 SER A CA 1
ATOM 672 C C . SER A 1 84 ? 18.251 16.185 5.300 1.00 65.50 84 SER A C 1
ATOM 674 O O . SER A 1 84 ? 19.352 16.648 5.016 1.00 65.50 84 SER A O 1
ATOM 676 N N . LEU A 1 85 ? 17.684 15.208 4.579 1.00 65.38 85 LEU A N 1
ATOM 677 C CA . LEU A 1 85 ? 18.346 14.599 3.418 1.00 65.38 85 LEU A CA 1
ATOM 678 C C . LEU A 1 85 ? 18.454 15.559 2.226 1.00 65.38 85 LEU A C 1
ATOM 680 O O . LEU A 1 85 ? 19.520 15.643 1.629 1.00 65.38 85 LEU A O 1
ATOM 684 N N . GLU A 1 86 ? 17.405 16.325 1.919 1.00 67.50 86 GLU A N 1
ATOM 685 C CA . GLU A 1 86 ? 17.430 17.340 0.851 1.00 67.50 86 GLU A CA 1
ATOM 686 C C . GLU A 1 86 ? 18.545 18.371 1.095 1.00 67.50 86 GLU A C 1
ATOM 688 O O . GLU A 1 86 ? 19.320 18.679 0.194 1.00 67.50 86 GLU A O 1
ATOM 693 N N . LEU A 1 87 ? 18.708 18.831 2.343 1.00 69.88 87 LEU A N 1
ATOM 694 C CA . LEU A 1 87 ? 19.789 19.747 2.727 1.00 69.88 87 LEU A CA 1
ATOM 695 C C . LEU A 1 87 ? 21.192 19.130 2.601 1.00 69.88 87 LEU A C 1
ATOM 697 O O . LEU A 1 87 ? 22.159 19.872 2.421 1.00 69.88 87 LEU A O 1
ATOM 701 N N . ARG A 1 88 ? 21.330 17.807 2.750 1.00 72.50 88 ARG A N 1
ATOM 702 C CA . ARG A 1 88 ? 22.601 17.084 2.554 1.00 72.50 88 ARG A CA 1
ATOM 703 C C . ARG A 1 88 ? 22.914 16.940 1.062 1.00 72.50 88 ARG A C 1
ATOM 705 O O . ARG A 1 88 ? 24.033 17.239 0.647 1.00 72.50 88 ARG A O 1
ATOM 712 N N . GLU A 1 89 ? 21.914 16.597 0.250 1.00 69.06 89 GLU A N 1
ATOM 713 C CA . GLU A 1 89 ? 22.038 16.513 -1.213 1.00 69.06 89 GLU A CA 1
ATOM 714 C C . GLU A 1 89 ? 22.414 17.874 -1.826 1.00 69.06 89 GLU A C 1
ATOM 716 O O . GLU A 1 89 ? 23.332 17.958 -2.641 1.00 69.06 89 GLU A O 1
ATOM 721 N N . GLU A 1 90 ? 21.786 18.967 -1.371 1.00 74.12 90 GLU A N 1
ATOM 722 C CA . GLU A 1 90 ? 22.109 20.342 -1.793 1.00 74.12 90 GLU A CA 1
ATOM 723 C C . GLU A 1 90 ? 23.551 20.757 -1.458 1.00 74.12 90 GLU A C 1
ATOM 725 O O . GLU A 1 90 ? 24.142 21.589 -2.151 1.00 74.12 90 GLU A O 1
ATOM 730 N N . LYS A 1 91 ? 24.141 20.167 -0.413 1.00 82.25 91 LYS A N 1
ATOM 731 C CA . LYS A 1 91 ? 25.548 20.373 -0.032 1.00 82.25 91 LYS A CA 1
ATOM 732 C C . LYS A 1 91 ? 26.518 19.470 -0.795 1.00 82.25 91 LYS A C 1
ATOM 734 O O . LYS A 1 91 ? 27.725 19.577 -0.580 1.00 82.25 91 LYS A O 1
ATOM 739 N N . GLY A 1 92 ? 26.015 18.617 -1.689 1.00 72.06 92 GLY A N 1
ATOM 740 C CA . GLY A 1 92 ? 26.813 17.658 -2.447 1.00 72.06 92 GLY A CA 1
ATOM 741 C C . GLY A 1 92 ? 27.321 16.491 -1.603 1.00 72.06 92 GLY A C 1
ATOM 742 O O . GLY A 1 92 ? 28.310 15.865 -1.980 1.00 72.06 92 GLY A O 1
ATOM 743 N N . GLU A 1 93 ? 26.689 16.217 -0.458 1.00 76.06 93 GLU A N 1
ATOM 744 C CA . GLU A 1 93 ? 26.987 15.021 0.326 1.00 76.06 93 GLU A CA 1
ATOM 745 C C . GLU A 1 93 ? 26.443 13.787 -0.403 1.00 76.06 93 GLU A C 1
ATOM 747 O O . GLU A 1 93 ? 25.305 13.772 -0.876 1.00 76.06 93 GLU A O 1
ATOM 752 N N . GLU A 1 94 ? 27.260 12.739 -0.488 1.00 67.25 94 GLU A N 1
ATOM 753 C CA . GLU A 1 94 ? 26.805 11.436 -0.961 1.00 67.25 94 GLU A CA 1
ATOM 754 C C . GLU A 1 94 ? 25.857 10.849 0.098 1.00 67.25 94 GLU A C 1
ATOM 756 O O . GLU A 1 94 ? 26.235 10.681 1.258 1.00 67.25 94 GLU A O 1
ATOM 761 N N . ILE A 1 95 ? 24.597 10.623 -0.281 1.00 60.09 95 ILE A N 1
ATOM 762 C CA . ILE A 1 95 ? 23.584 10.016 0.590 1.00 60.09 95 ILE A CA 1
ATOM 763 C C . ILE A 1 95 ? 23.670 8.506 0.399 1.00 60.09 95 ILE A C 1
ATOM 765 O O . ILE A 1 95 ? 23.369 8.015 -0.694 1.00 60.09 95 ILE A O 1
ATOM 769 N N . ASP A 1 96 ? 24.060 7.786 1.449 1.00 64.06 96 ASP A N 1
ATOM 770 C CA . ASP A 1 96 ? 24.126 6.326 1.415 1.00 64.06 96 ASP A CA 1
ATOM 771 C C . ASP A 1 96 ? 22.706 5.734 1.306 1.00 64.06 96 ASP A C 1
ATOM 773 O O . ASP A 1 96 ? 21.725 6.321 1.769 1.00 64.06 96 ASP A O 1
ATOM 777 N N . GLU A 1 97 ? 22.558 4.556 0.703 1.00 59.69 97 GLU A N 1
ATOM 778 C CA . GLU A 1 97 ? 21.273 3.850 0.656 1.00 59.69 97 GLU A CA 1
ATOM 779 C C . GLU A 1 97 ? 20.752 3.538 2.071 1.00 59.69 97 GLU A C 1
ATOM 781 O O . GLU A 1 97 ? 19.538 3.545 2.297 1.00 59.69 97 GLU A O 1
ATOM 786 N N . GLU A 1 98 ? 21.657 3.354 3.037 1.00 59.31 98 GLU A N 1
ATOM 787 C CA . GLU A 1 98 ? 21.331 3.177 4.457 1.00 59.31 98 GLU A CA 1
ATOM 788 C C . GLU A 1 98 ? 20.724 4.444 5.091 1.00 59.31 98 GLU A C 1
ATOM 790 O O . GLU A 1 98 ? 19.844 4.336 5.943 1.00 59.31 98 GLU A O 1
ATOM 795 N N . ASP A 1 99 ? 21.086 5.647 4.621 1.00 57.06 99 ASP A N 1
ATOM 796 C CA . ASP A 1 99 ? 20.554 6.925 5.131 1.00 57.06 99 ASP A CA 1
ATOM 797 C C . ASP A 1 99 ? 19.067 7.137 4.792 1.00 57.06 99 ASP A C 1
ATOM 799 O O . ASP A 1 99 ? 18.377 7.939 5.434 1.00 57.06 99 ASP A O 1
ATOM 803 N N . TYR A 1 100 ? 18.540 6.425 3.788 1.00 56.66 100 TYR A N 1
ATOM 804 C CA . TYR A 1 100 ? 17.109 6.458 3.476 1.00 56.66 100 TYR A CA 1
ATOM 805 C C . TYR A 1 100 ? 16.279 5.750 4.549 1.00 56.66 100 TYR A C 1
ATOM 807 O O . TYR A 1 100 ? 15.107 6.092 4.717 1.00 56.66 100 TYR A O 1
ATOM 815 N N . PHE A 1 101 ? 16.866 4.814 5.297 1.00 59.22 101 PHE A N 1
ATOM 816 C CA . PHE A 1 101 ? 16.222 4.149 6.423 1.00 59.22 101 PHE A CA 1
ATOM 817 C C . PHE A 1 101 ? 16.811 4.610 7.747 1.00 59.22 101 PHE A C 1
ATOM 819 O O . PHE A 1 101 ? 17.840 4.130 8.201 1.00 59.22 101 PHE A O 1
ATOM 826 N N . ALA A 1 102 ? 16.085 5.473 8.452 1.00 56.41 102 ALA A N 1
ATOM 827 C CA . ALA A 1 102 ? 16.545 5.976 9.742 1.00 56.41 102 ALA A CA 1
ATOM 828 C C . ALA A 1 102 ? 16.309 4.994 10.909 1.00 56.41 102 ALA A C 1
ATOM 830 O O . ALA A 1 102 ? 16.675 5.295 12.044 1.00 56.41 102 ALA A O 1
ATOM 831 N N . ASN A 1 103 ? 15.648 3.850 10.677 1.00 63.84 103 ASN A N 1
ATOM 832 C CA . ASN A 1 103 ? 15.152 3.000 11.761 1.00 63.84 103 ASN A CA 1
ATOM 833 C C . ASN A 1 103 ? 15.138 1.492 11.399 1.00 63.84 103 ASN A C 1
ATOM 835 O O . ASN A 1 103 ? 14.136 0.981 10.880 1.00 63.84 103 ASN A O 1
ATOM 839 N N . PRO A 1 104 ? 16.227 0.761 11.723 1.00 72.12 104 PRO A N 1
ATOM 840 C CA . PRO A 1 104 ? 16.350 -0.686 11.512 1.00 72.12 104 PRO A CA 1
ATOM 841 C C . PRO A 1 104 ? 15.269 -1.517 12.218 1.00 72.12 104 PRO A C 1
ATOM 843 O O . PRO A 1 104 ? 14.790 -2.503 11.660 1.00 72.12 104 PRO A O 1
ATOM 846 N N . VAL A 1 105 ? 14.825 -1.092 13.410 1.00 74.12 105 VAL A N 1
ATOM 847 C CA . VAL A 1 105 ? 13.766 -1.772 14.185 1.00 74.12 105 VAL A CA 1
ATOM 848 C C . VAL A 1 105 ? 12.472 -1.825 13.379 1.00 74.12 105 VAL A C 1
ATOM 850 O O . VAL A 1 105 ? 11.789 -2.845 13.307 1.00 74.12 105 VAL A O 1
ATOM 853 N N . GLY A 1 106 ? 12.147 -0.729 12.706 1.00 70.81 106 GLY A N 1
ATOM 854 C CA . GLY A 1 106 ? 10.973 -0.659 11.860 1.00 70.81 106 GLY A CA 1
ATOM 855 C C . GLY A 1 106 ? 11.051 -1.476 10.573 1.00 70.81 106 GLY A C 1
ATOM 856 O O . GLY A 1 106 ? 10.026 -1.973 10.098 1.00 70.81 106 GLY A O 1
ATOM 857 N N . GLN A 1 107 ? 12.250 -1.654 10.017 1.00 73.25 107 GLN A N 1
ATOM 858 C CA . GLN A 1 107 ? 12.484 -2.526 8.863 1.00 73.25 107 GLN A CA 1
ATOM 859 C C . GLN A 1 107 ? 12.363 -4.007 9.248 1.00 73.25 107 GLN A C 1
ATOM 861 O O . GLN A 1 107 ? 11.751 -4.795 8.516 1.00 73.25 107 GLN A O 1
ATOM 866 N N . GLU A 1 108 ? 12.887 -4.381 10.415 1.00 78.31 108 GLU A N 1
ATOM 867 C CA . GLU A 1 108 ? 12.708 -5.714 10.990 1.00 78.31 108 GLU A CA 1
ATOM 868 C C . GLU A 1 108 ? 11.224 -5.989 11.257 1.00 78.31 108 GLU A C 1
ATOM 870 O O . GLU A 1 108 ? 10.688 -7.012 10.815 1.00 78.31 108 GLU A O 1
ATOM 875 N N . LEU A 1 109 ? 10.524 -5.035 11.878 1.00 79.56 109 LEU A N 1
ATOM 876 C CA . LEU A 1 109 ? 9.089 -5.133 12.122 1.00 79.56 109 LEU A CA 1
ATOM 877 C C . LEU A 1 109 ? 8.300 -5.261 10.816 1.00 79.56 109 LEU A C 1
ATOM 879 O O . LEU A 1 109 ? 7.430 -6.127 10.708 1.00 79.56 109 LEU A O 1
ATOM 883 N N . PHE A 1 110 ? 8.610 -4.449 9.801 1.00 79.38 110 PHE A N 1
ATOM 884 C CA . PHE A 1 110 ? 7.998 -4.586 8.481 1.00 79.38 110 PHE A CA 1
ATOM 885 C C . PHE A 1 110 ? 8.206 -6.008 7.939 1.00 79.38 110 PHE A C 1
ATOM 887 O O . PHE A 1 110 ? 7.248 -6.658 7.517 1.00 79.38 110 PHE A O 1
ATOM 894 N N . SER A 1 111 ? 9.440 -6.513 7.980 1.00 80.00 111 SER A N 1
ATOM 895 C CA . SER A 1 111 ? 9.797 -7.830 7.439 1.00 80.00 111 SER A CA 1
ATOM 896 C C . SER A 1 111 ? 9.054 -8.962 8.153 1.00 80.00 111 SER A C 1
ATOM 898 O O . SER A 1 111 ? 8.486 -9.842 7.496 1.00 80.00 111 SER A O 1
ATOM 900 N N . LYS A 1 112 ? 8.969 -8.883 9.486 1.00 84.12 112 LYS A N 1
ATOM 901 C CA . LYS A 1 112 ? 8.216 -9.793 10.363 1.00 84.12 112 LYS A CA 1
ATOM 902 C C . LYS A 1 112 ? 6.717 -9.771 10.059 1.00 84.12 112 LYS A C 1
ATOM 904 O O . LYS A 1 112 ? 6.068 -10.816 9.973 1.00 84.12 112 LYS A O 1
ATOM 909 N N . VAL A 1 113 ? 6.147 -8.584 9.867 1.00 86.62 113 VAL A N 1
ATOM 910 C CA . VAL A 1 113 ? 4.705 -8.412 9.660 1.00 86.62 113 VAL A CA 1
ATOM 911 C C . VAL A 1 113 ? 4.283 -8.820 8.246 1.00 86.62 113 VAL A C 1
ATOM 913 O O . VAL A 1 113 ? 3.268 -9.501 8.085 1.00 86.62 113 VAL A O 1
ATOM 916 N N . PHE A 1 114 ? 5.057 -8.464 7.223 1.00 84.88 114 PHE A N 1
ATOM 917 C CA . PHE A 1 114 ? 4.700 -8.641 5.811 1.00 84.88 114 PHE A CA 1
ATOM 918 C C . PHE A 1 114 ? 5.235 -9.918 5.151 1.00 84.88 114 PHE A C 1
ATOM 920 O O . PHE A 1 114 ? 5.131 -10.038 3.928 1.00 84.88 114 PHE A O 1
ATOM 927 N N . ASN A 1 115 ? 5.801 -10.857 5.919 1.00 74.62 115 ASN A N 1
ATOM 928 C CA . ASN A 1 115 ? 6.253 -12.176 5.448 1.00 74.62 115 ASN A CA 1
ATOM 929 C C . ASN A 1 115 ? 6.981 -12.115 4.080 1.00 74.62 115 ASN A C 1
ATOM 931 O O . ASN A 1 115 ? 6.672 -12.862 3.152 1.00 74.62 115 ASN A O 1
ATOM 935 N N . SER A 1 116 ? 7.848 -11.107 3.902 1.00 61.38 116 SER A N 1
ATOM 936 C CA . SER A 1 116 ? 8.196 -10.553 2.578 1.00 61.38 116 SER A CA 1
ATOM 937 C C . SER A 1 116 ? 9.643 -10.804 2.153 1.00 61.38 116 SER A C 1
ATOM 939 O O . SER A 1 116 ? 10.163 -10.051 1.330 1.00 61.38 116 SER A O 1
ATOM 941 N N . MET A 1 117 ? 10.311 -11.830 2.685 1.00 57.31 117 MET A N 1
ATOM 942 C CA . MET A 1 117 ? 11.773 -11.959 2.551 1.00 57.31 117 MET A CA 1
ATOM 943 C C . MET A 1 117 ? 12.287 -12.199 1.117 1.00 57.31 117 MET A C 1
ATOM 945 O O . MET A 1 117 ? 13.479 -12.072 0.875 1.00 57.31 117 MET A O 1
ATOM 949 N N . GLU A 1 118 ? 11.417 -12.476 0.139 1.00 63.38 118 GLU A N 1
ATOM 950 C CA . GLU A 1 118 ? 11.827 -12.734 -1.255 1.00 63.38 118 GLU A CA 1
ATOM 951 C C . GLU A 1 118 ? 11.428 -11.631 -2.250 1.00 63.38 118 GLU A C 1
ATOM 953 O O . GLU A 1 118 ? 11.831 -11.649 -3.417 1.00 63.38 118 GLU A O 1
ATOM 958 N N . ARG A 1 119 ? 10.590 -10.672 -1.835 1.00 75.31 119 ARG A N 1
ATOM 959 C CA . ARG A 1 119 ? 9.993 -9.682 -2.745 1.00 75.31 119 ARG A CA 1
ATOM 960 C C . ARG A 1 119 ? 10.197 -8.285 -2.225 1.00 75.31 119 ARG A C 1
ATOM 962 O O . ARG A 1 119 ? 9.574 -7.872 -1.253 1.00 75.31 119 ARG A O 1
ATOM 969 N N . LEU A 1 120 ? 11.048 -7.569 -2.943 1.00 80.69 120 LEU A N 1
ATOM 970 C CA . LEU A 1 120 ? 11.541 -6.273 -2.513 1.00 80.69 120 LEU A CA 1
ATOM 971 C C . LEU A 1 120 ? 10.942 -5.126 -3.329 1.00 80.69 120 LEU A C 1
ATOM 973 O O . LEU A 1 120 ? 10.897 -4.007 -2.845 1.00 80.69 120 LEU A O 1
ATOM 977 N N . GLN A 1 121 ? 10.424 -5.397 -4.534 1.00 89.81 121 GLN A N 1
ATOM 978 C CA . GLN A 1 121 ? 9.838 -4.387 -5.416 1.00 89.81 121 GLN A CA 1
ATOM 979 C C . GLN A 1 121 ? 8.358 -4.649 -5.697 1.00 89.81 121 GLN A C 1
ATOM 981 O O . GLN A 1 121 ? 7.994 -5.761 -6.088 1.00 89.81 121 GLN A O 1
ATOM 986 N N . PHE A 1 122 ? 7.525 -3.616 -5.549 1.00 93.31 122 PHE A N 1
ATOM 987 C CA . PHE A 1 122 ? 6.072 -3.700 -5.705 1.00 93.31 122 PHE A CA 1
ATOM 988 C C . PHE A 1 122 ? 5.519 -2.637 -6.648 1.00 93.31 122 PHE A C 1
ATOM 990 O O . PHE A 1 122 ? 5.923 -1.478 -6.585 1.00 93.31 122 PHE A O 1
ATOM 997 N N . TRP A 1 123 ? 4.570 -3.015 -7.501 1.00 96.06 123 TRP A N 1
ATOM 998 C CA . TRP A 1 123 ? 3.840 -2.071 -8.345 1.00 96.06 123 TRP A CA 1
ATOM 999 C C . TRP A 1 123 ? 2.902 -1.170 -7.545 1.00 96.06 123 TRP A C 1
ATOM 1001 O O . TRP A 1 123 ? 2.159 -1.657 -6.694 1.00 96.06 123 TRP A O 1
ATOM 1011 N N . SER A 1 124 ? 2.864 0.115 -7.908 1.00 93.19 124 SER A N 1
ATOM 1012 C CA . SER A 1 124 ? 1.750 1.009 -7.579 1.00 93.19 124 SER A CA 1
ATOM 1013 C C . SER A 1 124 ? 0.748 1.099 -8.734 1.00 93.19 124 SER A C 1
ATOM 1015 O O . SER A 1 124 ? 1.089 0.826 -9.887 1.00 93.19 124 SER A O 1
ATOM 1017 N N . SER A 1 125 ? -0.461 1.582 -8.460 1.00 91.38 125 SER A N 1
ATOM 1018 C CA . SER A 1 125 ? -1.443 1.978 -9.474 1.00 91.38 125 SER A CA 1
ATOM 1019 C C . SER A 1 125 ? -1.107 3.304 -10.168 1.00 91.38 125 SER A C 1
ATOM 1021 O O . SER A 1 125 ? -1.803 3.701 -11.098 1.00 91.38 125 SER A O 1
ATOM 1023 N N . SER A 1 126 ? -0.064 4.020 -9.739 1.00 87.94 126 SER A N 1
ATOM 1024 C CA . SER A 1 126 ? 0.235 5.366 -10.226 1.00 87.94 126 SER A CA 1
ATOM 1025 C C . SER A 1 126 ? 1.131 5.329 -11.466 1.00 87.94 126 SER A C 1
ATOM 1027 O O . SER A 1 126 ? 2.274 4.862 -11.424 1.00 87.94 126 SER A O 1
ATOM 1029 N N . CYS A 1 127 ? 0.638 5.887 -12.574 1.00 86.94 127 CYS A N 1
ATOM 1030 C CA . CYS A 1 127 ? 1.457 6.130 -13.760 1.00 86.94 127 CYS A CA 1
ATOM 1031 C C . CYS A 1 127 ? 2.542 7.174 -13.442 1.00 86.94 127 CYS A C 1
ATOM 1033 O O . CYS A 1 127 ? 2.278 8.150 -12.740 1.00 86.94 127 CYS A O 1
ATOM 1035 N N . ALA A 1 128 ? 3.768 6.968 -13.931 1.00 81.69 128 ALA A N 1
ATOM 1036 C CA . ALA A 1 128 ? 4.878 7.872 -13.626 1.00 81.69 128 ALA A CA 1
ATOM 1037 C C . ALA A 1 128 ? 4.854 9.131 -14.494 1.00 81.69 128 ALA A C 1
ATOM 1039 O O . ALA A 1 128 ? 5.139 10.224 -14.015 1.00 81.69 128 ALA A O 1
ATOM 1040 N N . ASN A 1 129 ? 4.484 8.967 -15.762 1.00 78.44 129 ASN A N 1
ATOM 1041 C CA . ASN A 1 129 ? 4.262 10.062 -16.688 1.00 78.44 129 ASN A CA 1
ATOM 1042 C C . ASN A 1 129 ? 2.968 9.774 -17.464 1.00 78.44 129 ASN A C 1
ATOM 1044 O O . ASN A 1 129 ? 2.956 8.845 -18.279 1.00 78.44 129 ASN A O 1
ATOM 1048 N N . PRO A 1 130 ? 1.891 10.543 -17.235 1.00 70.25 130 PRO A N 1
ATOM 1049 C CA . PRO A 1 130 ? 0.612 10.307 -17.896 1.00 70.25 130 PRO A CA 1
ATOM 1050 C C . PRO A 1 130 ? 0.659 10.565 -19.412 1.00 70.25 130 PRO A C 1
ATOM 1052 O O . PRO A 1 130 ? -0.185 10.042 -20.128 1.00 70.25 130 PRO A O 1
ATOM 1055 N N . VAL A 1 131 ? 1.648 11.318 -19.910 1.00 70.00 131 VAL A N 1
ATOM 1056 C CA . VAL A 1 131 ? 1.794 11.672 -21.333 1.00 70.00 131 VAL A CA 1
ATOM 1057 C C . VAL A 1 131 ? 2.468 10.553 -22.125 1.00 70.00 131 VAL A C 1
ATOM 1059 O O . VAL A 1 131 ? 1.962 10.125 -23.155 1.00 70.00 131 VAL A O 1
ATOM 1062 N N . ILE A 1 132 ? 3.614 10.060 -21.645 1.00 72.25 132 ILE A N 1
ATOM 1063 C CA . ILE A 1 132 ? 4.393 9.022 -22.347 1.00 72.25 132 ILE A CA 1
ATOM 1064 C C . ILE A 1 132 ? 3.831 7.623 -22.042 1.00 72.25 132 ILE A C 1
ATOM 1066 O O . ILE A 1 132 ? 3.979 6.700 -22.839 1.00 72.25 132 ILE A O 1
ATOM 1070 N N . ASN A 1 133 ? 3.175 7.463 -20.886 1.00 82.94 133 ASN A N 1
ATOM 1071 C CA . ASN A 1 133 ? 2.456 6.266 -20.443 1.00 82.94 133 ASN A CA 1
ATOM 1072 C C . ASN A 1 133 ? 3.249 4.940 -20.512 1.00 82.94 133 ASN A C 1
ATOM 1074 O O . ASN A 1 133 ? 2.664 3.862 -20.463 1.00 82.94 133 ASN A O 1
ATOM 1078 N N . SER A 1 134 ? 4.580 4.994 -20.601 1.00 89.88 134 SER A N 1
ATOM 1079 C CA . SER A 1 134 ? 5.460 3.827 -20.762 1.00 89.88 134 SER A CA 1
ATOM 1080 C C . SER A 1 134 ? 6.018 3.283 -19.443 1.00 89.88 134 SER A C 1
ATOM 1082 O O . SER A 1 134 ? 6.529 2.159 -19.395 1.00 89.88 134 SER A O 1
ATOM 1084 N N . SER A 1 135 ? 5.898 4.066 -18.370 1.00 91.69 135 SER A N 1
ATOM 1085 C CA . SER A 1 135 ? 6.475 3.776 -17.059 1.00 91.69 135 SER A CA 1
ATOM 1086 C C . SER A 1 135 ? 5.471 4.019 -15.942 1.00 91.69 135 SER A C 1
ATOM 1088 O O . SER A 1 135 ? 4.581 4.870 -16.044 1.00 91.69 135 SER A O 1
ATOM 1090 N N . ALA A 1 136 ? 5.631 3.282 -14.852 1.00 92.94 136 ALA A N 1
ATOM 1091 C CA . ALA A 1 136 ? 4.819 3.422 -13.655 1.00 92.94 136 ALA A CA 1
ATOM 1092 C C . ALA A 1 136 ? 5.693 3.471 -12.407 1.00 92.94 136 ALA A C 1
ATOM 1094 O O . ALA A 1 136 ? 6.858 3.058 -12.415 1.00 92.94 136 ALA A O 1
ATOM 1095 N N . TRP A 1 137 ? 5.116 3.998 -11.332 1.00 92.19 137 TRP A N 1
ATOM 1096 C CA . TRP A 1 137 ? 5.764 3.985 -10.035 1.00 92.19 137 TRP A CA 1
ATOM 1097 C C . TRP A 1 137 ? 5.734 2.577 -9.446 1.00 92.19 137 TRP A C 1
ATOM 1099 O O . TRP A 1 137 ? 4.705 1.894 -9.427 1.00 92.19 137 TRP A O 1
ATOM 1109 N N . SER A 1 138 ? 6.877 2.176 -8.921 1.00 91.88 138 SER A N 1
ATOM 1110 C CA . SER A 1 138 ? 7.063 1.006 -8.081 1.00 91.88 138 SER A CA 1
ATOM 1111 C C . SER A 1 138 ? 7.710 1.429 -6.769 1.00 91.88 138 SER A C 1
ATOM 1113 O O . SER A 1 138 ? 8.238 2.539 -6.655 1.00 91.88 138 SER A O 1
ATOM 1115 N N . MET A 1 139 ? 7.672 0.548 -5.781 1.00 87.62 139 MET A N 1
ATOM 1116 C CA . MET A 1 139 ? 8.302 0.764 -4.492 1.00 87.62 139 MET A CA 1
ATOM 1117 C C . MET A 1 139 ? 9.306 -0.335 -4.199 1.00 87.62 139 MET A C 1
ATOM 1119 O O . MET A 1 139 ? 8.928 -1.506 -4.234 1.00 87.62 139 MET A O 1
ATOM 1123 N N . ARG A 1 140 ? 10.550 0.043 -3.898 1.00 84.31 140 ARG A N 1
ATOM 1124 C CA . ARG A 1 140 ? 11.562 -0.848 -3.333 1.00 84.31 140 ARG A CA 1
ATOM 1125 C C . ARG A 1 140 ? 11.520 -0.735 -1.813 1.00 84.31 140 ARG A C 1
ATOM 1127 O O . ARG A 1 140 ? 11.795 0.329 -1.275 1.00 84.31 140 ARG A O 1
ATOM 1134 N N . ILE A 1 141 ? 11.116 -1.802 -1.136 1.00 78.75 141 ILE A N 1
ATOM 1135 C CA . ILE A 1 141 ? 10.931 -1.835 0.321 1.00 78.75 141 ILE A CA 1
ATOM 1136 C C . ILE A 1 141 ? 12.231 -2.197 1.044 1.00 78.75 141 ILE A C 1
ATOM 1138 O O . ILE A 1 141 ? 12.413 -1.829 2.192 1.00 78.75 141 ILE A O 1
ATOM 1142 N N . ASP A 1 142 ? 13.154 -2.876 0.375 1.00 72.81 142 ASP A N 1
ATOM 1143 C CA . ASP A 1 142 ? 14.492 -3.166 0.897 1.00 72.81 142 ASP A CA 1
ATOM 1144 C C . ASP A 1 142 ? 15.381 -1.934 1.040 1.00 72.81 142 ASP A C 1
ATOM 1146 O O . ASP A 1 142 ? 16.191 -1.907 1.955 1.00 72.81 142 ASP A O 1
ATOM 1150 N N . ILE A 1 143 ? 15.191 -0.928 0.176 1.00 70.44 143 ILE A N 1
ATOM 1151 C CA . ILE A 1 143 ? 15.916 0.363 0.197 1.00 70.44 143 ILE A CA 1
ATOM 1152 C C . ILE A 1 143 ? 14.994 1.577 0.434 1.00 70.44 143 ILE A C 1
ATOM 1154 O O . ILE A 1 143 ? 15.415 2.724 0.352 1.00 70.44 143 ILE A O 1
ATOM 1158 N N . GLY A 1 144 ? 13.701 1.344 0.679 1.00 73.06 144 GLY A N 1
ATOM 1159 C CA . GLY A 1 144 ? 12.781 2.389 1.141 1.00 73.06 144 GLY A CA 1
ATOM 1160 C C . GLY A 1 144 ? 12.512 3.487 0.123 1.00 73.06 144 GLY A C 1
ATOM 1161 O O . GLY A 1 144 ? 12.230 4.624 0.505 1.00 73.06 144 GLY A O 1
ATOM 1162 N N . ARG A 1 145 ?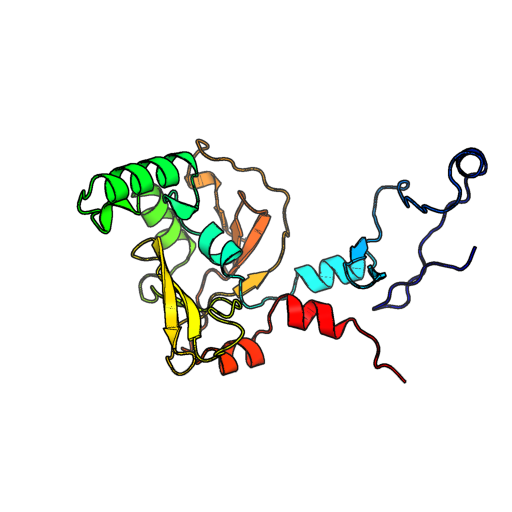 12.605 3.166 -1.172 1.00 76.19 145 ARG A N 1
ATOM 1163 C CA . ARG A 1 145 ? 12.679 4.167 -2.237 1.00 76.19 145 ARG A CA 1
ATOM 1164 C C . ARG A 1 145 ? 11.645 3.939 -3.343 1.00 76.19 145 ARG A C 1
ATOM 1166 O O . ARG A 1 145 ? 11.572 2.844 -3.916 1.00 76.19 145 ARG A O 1
ATOM 1173 N N . PRO A 1 146 ? 10.869 4.976 -3.721 1.00 82.06 146 PRO A N 1
ATOM 1174 C CA . PRO A 1 146 ? 10.053 4.922 -4.924 1.00 82.06 146 PRO A CA 1
ATOM 1175 C C . PRO A 1 146 ? 10.950 4.891 -6.166 1.00 82.06 146 PRO A C 1
ATOM 1177 O O . PRO A 1 146 ? 11.894 5.667 -6.287 1.00 82.06 146 PRO A O 1
ATOM 1180 N N . SER A 1 147 ? 10.620 4.031 -7.123 1.00 84.94 147 SER A N 1
ATOM 1181 C CA . SER A 1 147 ? 11.365 3.878 -8.373 1.00 84.94 147 SER A CA 1
ATOM 1182 C C . SER A 1 147 ? 10.420 3.894 -9.568 1.00 84.94 147 SER A C 1
ATOM 1184 O O . SER A 1 147 ? 9.351 3.278 -9.538 1.00 84.94 147 SER A O 1
ATOM 1186 N N . ILE A 1 148 ? 10.816 4.591 -10.632 1.00 90.00 148 ILE A N 1
ATOM 1187 C CA . ILE A 1 148 ? 10.112 4.575 -11.913 1.00 90.00 148 ILE A CA 1
ATOM 1188 C C . ILE A 1 148 ? 10.694 3.442 -12.747 1.00 90.00 148 ILE A C 1
ATOM 1190 O O . ILE A 1 148 ? 11.880 3.449 -13.067 1.00 90.00 148 ILE A O 1
ATOM 1194 N N . ILE A 1 149 ? 9.851 2.492 -13.140 1.00 92.69 149 ILE A N 1
ATOM 1195 C CA . ILE A 1 149 ? 10.259 1.379 -14.002 1.00 92.69 149 ILE A CA 1
ATOM 1196 C C . ILE A 1 149 ? 9.308 1.227 -15.189 1.00 92.69 149 ILE A C 1
ATOM 1198 O O . ILE A 1 149 ? 8.158 1.676 -15.161 1.00 92.69 149 ILE A O 1
ATOM 1202 N N . SER A 1 150 ? 9.801 0.590 -16.253 1.00 94.69 150 SER A N 1
ATOM 1203 C CA . SER A 1 150 ? 9.011 0.324 -17.457 1.00 94.69 150 SER A CA 1
ATOM 1204 C C . SER A 1 150 ? 7.813 -0.570 -17.144 1.00 94.69 150 SER A C 1
ATOM 1206 O O . SER A 1 150 ? 7.973 -1.613 -16.510 1.00 94.69 150 SER A O 1
ATOM 1208 N N . LYS A 1 151 ? 6.634 -0.224 -17.676 1.00 94.69 151 LYS A N 1
ATOM 1209 C CA . LYS A 1 151 ? 5.409 -1.035 -17.548 1.00 94.69 151 LYS A CA 1
ATOM 1210 C C . LYS A 1 151 ? 5.532 -2.440 -18.144 1.00 94.69 151 LYS A C 1
ATOM 1212 O O . LYS A 1 151 ? 4.787 -3.329 -17.745 1.00 94.69 151 LYS A O 1
ATOM 1217 N N . ARG A 1 152 ? 6.496 -2.648 -19.053 1.00 94.62 152 ARG A N 1
ATOM 1218 C CA . ARG A 1 152 ? 6.835 -3.959 -19.635 1.00 94.62 152 ARG A CA 1
ATOM 1219 C C . ARG A 1 152 ? 7.590 -4.867 -18.660 1.00 94.62 152 ARG A C 1
ATOM 1221 O O . ARG A 1 152 ? 7.600 -6.081 -18.844 1.00 94.62 152 ARG A O 1
ATOM 1228 N N . GLY A 1 153 ? 8.246 -4.289 -17.652 1.00 93.00 153 GLY A N 1
ATOM 1229 C CA . GLY A 1 153 ? 8.933 -5.042 -16.610 1.00 93.00 153 GLY A CA 1
ATOM 1230 C C . GLY A 1 153 ? 7.941 -5.822 -15.751 1.00 93.00 153 GLY A C 1
ATOM 1231 O O . GLY A 1 153 ? 6.808 -5.391 -15.552 1.00 93.00 153 GLY A O 1
ATOM 1232 N N . ARG A 1 154 ? 8.362 -6.977 -15.228 1.00 95.12 154 ARG A N 1
ATOM 1233 C CA . ARG A 1 154 ? 7.537 -7.779 -14.318 1.00 95.12 154 ARG A CA 1
ATOM 1234 C C . ARG A 1 154 ? 7.996 -7.583 -12.881 1.00 95.12 154 ARG A C 1
ATOM 1236 O O . ARG A 1 154 ? 9.141 -7.901 -12.565 1.00 95.12 154 ARG A O 1
ATOM 1243 N N . THR A 1 155 ? 7.108 -7.126 -12.002 1.00 94.50 155 THR A N 1
ATOM 1244 C CA . THR A 1 155 ? 7.403 -7.002 -10.566 1.00 94.50 155 THR A CA 1
ATOM 1245 C C . THR A 1 155 ? 6.261 -7.506 -9.686 1.00 94.50 155 THR A C 1
ATOM 1247 O O . THR A 1 155 ? 5.243 -7.986 -10.191 1.00 94.50 155 THR A O 1
ATOM 1250 N N . SER A 1 156 ? 6.468 -7.505 -8.370 1.00 94.75 156 SER A N 1
ATOM 1251 C CA . SER A 1 156 ? 5.508 -8.058 -7.414 1.00 94.75 156 SER A CA 1
ATOM 1252 C C . SER A 1 156 ? 4.334 -7.114 -7.184 1.00 94.75 156 SER A C 1
ATOM 1254 O O . SER A 1 156 ? 4.403 -5.914 -7.441 1.00 94.75 156 SER A O 1
ATOM 1256 N N . VAL A 1 157 ? 3.248 -7.667 -6.654 1.00 94.25 157 VAL A N 1
ATOM 1257 C CA . VAL A 1 157 ? 2.060 -6.913 -6.261 1.00 94.25 157 VAL A CA 1
ATOM 1258 C C . VAL A 1 157 ? 1.742 -7.221 -4.805 1.00 94.25 157 VAL A C 1
ATOM 1260 O O . VAL A 1 157 ? 1.832 -8.368 -4.366 1.00 94.25 157 VAL A O 1
ATOM 1263 N N . ARG A 1 158 ? 1.373 -6.184 -4.055 1.00 93.44 158 ARG A N 1
ATOM 1264 C CA . ARG A 1 158 ? 0.806 -6.291 -2.714 1.00 93.44 158 ARG A CA 1
ATOM 1265 C C . ARG A 1 158 ? -0.449 -5.446 -2.689 1.00 93.44 158 ARG A C 1
ATOM 1267 O O . ARG A 1 158 ? -0.415 -4.293 -3.105 1.00 93.44 158 ARG A O 1
ATOM 1274 N N . LEU A 1 159 ? -1.547 -6.044 -2.249 1.00 93.69 159 LEU A N 1
ATOM 1275 C CA . LEU A 1 159 ? -2.847 -5.398 -2.317 1.00 93.69 159 LEU A CA 1
ATOM 1276 C C . LEU A 1 159 ? -3.156 -4.645 -1.032 1.00 93.69 159 LEU A C 1
ATOM 1278 O O . LEU A 1 159 ? -2.822 -5.092 0.071 1.00 93.69 159 LEU A O 1
ATOM 1282 N N . VAL A 1 160 ? -3.849 -3.530 -1.213 1.00 92.31 160 VAL A N 1
ATOM 1283 C CA . VAL A 1 160 ? -4.385 -2.694 -0.145 1.00 92.31 160 VAL A CA 1
ATOM 1284 C C . VAL A 1 160 ? -5.898 -2.634 -0.272 1.00 92.31 160 VAL A C 1
ATOM 1286 O O . VAL A 1 160 ? -6.451 -2.772 -1.367 1.00 92.31 160 VAL A O 1
ATOM 1289 N N . ARG A 1 161 ? -6.569 -2.397 0.846 1.00 87.69 161 ARG A N 1
ATOM 1290 C CA . ARG A 1 161 ? -7.957 -1.952 0.874 1.00 87.69 161 ARG A CA 1
ATOM 1291 C C . ARG A 1 161 ? -8.083 -0.736 1.786 1.00 87.69 161 ARG A C 1
ATOM 1293 O O . ARG A 1 161 ? -7.310 -0.566 2.732 1.00 87.69 161 ARG A O 1
ATOM 1300 N N . SER A 1 162 ? -9.010 0.147 1.437 1.00 78.38 162 SER A N 1
ATOM 1301 C CA . SER A 1 162 ? -9.118 1.492 2.011 1.00 78.38 162 SER A CA 1
ATOM 1302 C C . SER A 1 162 ? -9.426 1.483 3.510 1.00 78.38 162 SER A C 1
ATOM 1304 O O . SER A 1 162 ? -9.876 0.471 4.031 1.00 78.38 162 SER A O 1
ATOM 1306 N N . MET A 1 163 ? -9.235 2.639 4.158 1.00 69.62 163 MET A N 1
ATOM 1307 C CA . MET A 1 163 ? -9.308 2.895 5.604 1.00 69.62 163 MET A CA 1
ATOM 1308 C C . MET A 1 163 ? -10.417 2.101 6.327 1.00 69.62 163 MET A C 1
ATOM 1310 O O . MET A 1 163 ? -11.564 2.542 6.407 1.00 69.62 163 MET A O 1
ATOM 1314 N N . GLN A 1 164 ? -10.066 0.910 6.823 1.00 73.75 164 GLN A N 1
ATOM 1315 C CA . GLN A 1 164 ? -10.970 0.005 7.544 1.00 73.75 164 GLN A CA 1
ATOM 1316 C C . GLN A 1 164 ? -11.037 0.348 9.034 1.00 73.75 164 GLN A C 1
ATOM 1318 O O . GLN A 1 164 ? -12.002 -0.012 9.705 1.00 73.75 164 GLN A O 1
ATOM 1323 N N . ALA A 1 165 ? -10.019 1.043 9.546 1.00 74.62 165 ALA A N 1
ATOM 1324 C CA . ALA A 1 165 ? -9.910 1.457 10.935 1.00 74.62 165 ALA A CA 1
ATOM 1325 C C . ALA A 1 165 ? -9.603 2.953 11.033 1.00 74.62 165 ALA A C 1
ATOM 1327 O O . ALA A 1 165 ? -9.079 3.559 10.100 1.00 74.62 165 ALA A O 1
ATOM 1328 N N . LYS A 1 166 ? -9.929 3.560 12.176 1.00 80.88 166 LYS A N 1
ATOM 1329 C CA . LYS A 1 166 ? -9.444 4.908 12.483 1.00 80.88 166 LYS A CA 1
ATOM 1330 C C . LYS A 1 166 ? -7.941 4.827 12.777 1.00 80.88 166 LYS A C 1
ATOM 1332 O O . LYS A 1 166 ? -7.551 3.913 13.499 1.00 80.88 166 LYS A O 1
ATOM 1337 N N . PRO A 1 167 ? -7.120 5.760 12.271 1.00 85.00 167 PRO A N 1
ATOM 1338 C CA . PRO A 1 167 ? -5.730 5.871 12.689 1.00 85.00 167 PRO A CA 1
ATOM 1339 C C . PRO A 1 167 ? -5.607 6.064 14.204 1.00 85.00 167 PRO A C 1
ATOM 1341 O O . PRO A 1 167 ? -6.306 6.901 14.779 1.00 85.00 167 PRO A O 1
ATOM 1344 N N . THR A 1 168 ? -4.717 5.309 14.840 1.00 88.00 168 THR A N 1
ATOM 1345 C CA . THR A 1 168 ? -4.429 5.375 16.284 1.00 88.00 168 THR A CA 1
ATOM 1346 C C . THR A 1 168 ? -2.944 5.525 16.597 1.00 88.00 168 THR A C 1
ATOM 1348 O O . THR A 1 168 ? -2.613 5.748 17.754 1.00 88.00 168 THR A O 1
ATOM 1351 N N . TRP A 1 169 ? -2.068 5.410 15.597 1.00 87.31 169 TRP A N 1
ATOM 1352 C CA . TRP A 1 169 ? -0.613 5.468 15.751 1.00 87.31 169 TRP A CA 1
ATOM 1353 C C . TRP A 1 169 ? -0.038 6.726 15.090 1.00 87.31 169 TRP A C 1
ATOM 1355 O O . TRP A 1 169 ? -0.482 7.123 14.004 1.00 87.31 169 TRP A O 1
ATOM 1365 N N . LYS A 1 170 ? 0.963 7.341 15.719 1.00 83.88 170 LYS A N 1
ATOM 1366 C CA . LYS A 1 170 ? 1.692 8.524 15.243 1.00 83.88 170 LYS A CA 1
ATOM 1367 C C . LYS A 1 170 ? 3.202 8.306 15.337 1.00 83.88 170 LYS A C 1
ATOM 1369 O O . LYS A 1 170 ? 3.677 7.446 16.066 1.00 83.88 170 LYS A O 1
ATOM 1374 N N . PHE A 1 171 ? 3.964 9.118 14.605 1.00 76.38 171 PHE A N 1
ATOM 1375 C CA . PHE A 1 171 ? 5.424 9.109 14.712 1.00 76.38 171 PHE A CA 1
ATOM 1376 C C . PHE A 1 171 ? 5.871 9.367 16.155 1.00 76.38 171 PHE A C 1
ATOM 1378 O O . PHE A 1 171 ? 5.351 10.274 16.806 1.00 76.38 171 PHE A O 1
ATOM 1385 N N . GLY A 1 172 ? 6.827 8.565 16.626 1.00 75.75 172 GLY A N 1
ATOM 1386 C CA . GLY A 1 172 ? 7.299 8.567 18.013 1.00 75.75 172 GLY A CA 1
ATOM 1387 C C . GLY A 1 172 ? 6.559 7.609 18.956 1.00 75.75 172 GLY A C 1
ATOM 1388 O O . GLY A 1 172 ? 7.061 7.369 20.052 1.00 75.75 172 GLY A O 1
ATOM 1389 N N . ASP A 1 173 ? 5.421 7.035 18.550 1.00 83.31 173 ASP A N 1
ATOM 1390 C CA . ASP A 1 173 ? 4.779 5.948 19.300 1.00 83.31 173 ASP A CA 1
ATOM 1391 C C . ASP A 1 173 ? 5.595 4.646 19.187 1.00 83.31 173 ASP A C 1
ATOM 1393 O O . ASP A 1 173 ? 6.424 4.485 18.287 1.00 83.31 173 ASP A O 1
ATOM 1397 N N . ASP A 1 174 ? 5.326 3.685 20.080 1.00 85.38 174 ASP A N 1
ATOM 1398 C CA . ASP A 1 174 ? 5.974 2.368 20.068 1.00 85.38 174 ASP A CA 1
ATOM 1399 C C . ASP A 1 174 ? 5.853 1.707 18.676 1.00 85.38 174 ASP A C 1
ATOM 1401 O O . ASP A 1 174 ? 4.730 1.514 18.180 1.00 85.38 174 ASP A O 1
ATOM 1405 N N . PRO A 1 175 ? 6.983 1.358 18.027 1.00 80.00 175 PRO A N 1
ATOM 1406 C CA . PRO A 1 175 ? 6.988 0.726 16.721 1.00 80.00 175 PRO A CA 1
ATOM 1407 C C . PRO A 1 175 ? 6.119 -0.529 16.627 1.00 80.00 175 PRO A C 1
ATOM 1409 O O . PRO A 1 175 ? 5.384 -0.681 15.647 1.00 80.00 175 PRO A O 1
ATOM 1412 N N . GLU A 1 176 ? 6.140 -1.395 17.645 1.00 85.19 176 GLU A N 1
ATOM 1413 C CA . GLU A 1 176 ? 5.410 -2.674 17.643 1.00 85.19 176 GLU A CA 1
ATOM 1414 C C . GLU A 1 176 ? 3.884 -2.470 17.567 1.00 85.19 176 GLU A C 1
ATOM 1416 O O . GLU A 1 176 ? 3.154 -3.371 17.151 1.00 85.19 176 GLU A O 1
ATOM 1421 N N . LEU A 1 177 ? 3.386 -1.270 17.890 1.00 88.94 177 LEU A N 1
ATOM 1422 C CA . LEU A 1 177 ? 1.964 -0.926 17.830 1.00 88.94 177 LEU A CA 1
ATOM 1423 C C . LEU A 1 177 ? 1.504 -0.398 16.465 1.00 88.94 177 LEU A C 1
ATOM 1425 O O . LEU A 1 177 ? 0.300 -0.192 16.272 1.00 88.94 177 LEU A O 1
ATOM 1429 N N . ARG A 1 178 ? 2.404 -0.179 15.494 1.00 88.19 178 ARG A N 1
ATOM 1430 C CA . ARG A 1 178 ? 1.995 0.341 14.175 1.00 88.19 178 ARG A CA 1
ATOM 1431 C C . ARG A 1 178 ? 1.115 -0.642 13.415 1.00 88.19 178 ARG A C 1
ATOM 1433 O O . ARG A 1 178 ? 0.221 -0.211 12.692 1.00 88.19 178 ARG A O 1
ATOM 1440 N N . TYR A 1 179 ? 1.352 -1.943 13.548 1.00 90.50 179 TYR A N 1
ATOM 1441 C CA . TYR A 1 179 ? 0.646 -2.950 12.762 1.00 90.50 179 TYR A CA 1
ATOM 1442 C C . TYR A 1 179 ? -0.153 -3.903 13.642 1.00 90.50 179 TYR A C 1
ATOM 1444 O O . TYR A 1 179 ? 0.385 -4.534 14.545 1.00 90.50 179 TYR A O 1
ATOM 1452 N N . THR A 1 180 ? -1.429 -4.086 13.313 1.00 91.88 180 THR A N 1
ATOM 1453 C CA . THR A 1 180 ? -2.269 -5.120 13.929 1.00 91.88 180 THR A CA 1
ATOM 1454 C C . THR A 1 180 ? -2.512 -6.237 12.926 1.00 91.88 180 THR A C 1
ATOM 1456 O O . THR A 1 180 ? -3.156 -6.029 11.896 1.00 91.88 180 THR A O 1
ATOM 1459 N N . VAL A 1 181 ? -1.990 -7.429 13.216 1.00 92.12 181 VAL A N 1
ATOM 1460 C CA . VAL A 1 181 ? -2.239 -8.637 12.418 1.00 92.12 181 VAL A CA 1
ATOM 1461 C C . VAL A 1 181 ? -3.673 -9.108 12.663 1.00 92.12 181 VAL A C 1
ATOM 1463 O O . VAL A 1 181 ? -4.134 -9.138 13.798 1.00 92.12 181 VAL A O 1
ATOM 1466 N N . SER A 1 182 ? -4.386 -9.445 11.589 1.00 90.44 182 SER A N 1
ATOM 1467 C CA . SER A 1 182 ? -5.734 -10.023 11.675 1.00 90.44 182 SER A CA 1
ATOM 1468 C C . SER A 1 182 ? -5.738 -11.410 12.315 1.00 90.44 182 SER A C 1
ATOM 1470 O O . SER A 1 182 ? -4.764 -12.148 12.184 1.00 90.44 182 SER A O 1
ATOM 1472 N N . ASP A 1 183 ? -6.865 -11.805 12.910 1.00 86.25 183 ASP A N 1
ATOM 1473 C CA . ASP A 1 183 ? -7.023 -13.123 13.549 1.00 86.25 183 ASP A CA 1
ATOM 1474 C C . ASP A 1 183 ? -6.768 -14.294 12.586 1.00 86.25 183 ASP A C 1
ATOM 1476 O O . ASP A 1 183 ? -6.240 -15.328 12.986 1.00 86.25 183 ASP A O 1
ATOM 1480 N N . CYS A 1 184 ? -7.103 -14.134 11.298 1.00 87.19 184 CYS A N 1
ATOM 1481 C CA . CYS A 1 184 ? -6.822 -15.143 10.273 1.00 87.19 184 CYS A CA 1
ATOM 1482 C C . CYS A 1 184 ? -5.369 -15.120 9.775 1.00 87.19 184 CYS A C 1
ATOM 1484 O O . CYS A 1 184 ? -4.951 -16.017 9.052 1.00 87.19 184 CYS A O 1
ATOM 1486 N N . GLY A 1 185 ? -4.593 -14.097 10.136 1.00 87.81 185 GLY A N 1
ATOM 1487 C CA . GLY A 1 185 ? -3.186 -13.980 9.777 1.00 87.81 185 GLY A CA 1
ATOM 1488 C C . GLY A 1 185 ? -2.911 -13.604 8.319 1.00 87.81 185 GLY A C 1
ATOM 1489 O O . GLY A 1 185 ? -1.739 -13.576 7.950 1.00 87.81 185 GLY A O 1
ATOM 1490 N N . ASP A 1 186 ? -3.923 -13.272 7.509 1.00 89.44 186 ASP A N 1
ATOM 1491 C CA . ASP A 1 186 ? -3.767 -13.008 6.064 1.00 89.44 186 ASP A CA 1
ATOM 1492 C C . ASP A 1 186 ? -3.517 -11.538 5.720 1.00 89.44 186 ASP A C 1
ATOM 1494 O O . ASP A 1 186 ? -2.936 -11.204 4.682 1.00 89.44 186 ASP A O 1
ATOM 1498 N N . PHE A 1 187 ? -3.976 -10.632 6.577 1.00 92.06 187 PHE A N 1
ATOM 1499 C CA . PHE A 1 187 ? -3.821 -9.195 6.392 1.00 92.06 187 PHE A CA 1
ATOM 1500 C C . PHE A 1 187 ? -3.436 -8.499 7.692 1.00 92.06 187 PHE A C 1
ATOM 1502 O O . PHE A 1 187 ? -3.570 -9.056 8.786 1.00 92.06 187 PHE A O 1
ATOM 1509 N N . ILE A 1 188 ? -2.952 -7.272 7.555 1.00 92.12 188 ILE A N 1
ATOM 1510 C CA . ILE A 1 188 ? -2.708 -6.363 8.669 1.00 92.12 188 ILE A CA 1
ATOM 1511 C C . ILE A 1 188 ? -3.526 -5.092 8.528 1.00 92.12 188 ILE A C 1
ATOM 1513 O O . ILE A 1 188 ? -3.905 -4.719 7.418 1.00 92.12 188 ILE A O 1
ATOM 1517 N N . THR A 1 189 ? -3.726 -4.412 9.649 1.00 91.44 189 THR A N 1
ATOM 1518 C CA . THR A 1 189 ? -4.132 -3.009 9.710 1.00 91.44 189 THR A CA 1
ATOM 1519 C C . THR A 1 189 ? -2.903 -2.160 10.022 1.00 91.44 189 THR A C 1
ATOM 1521 O O . THR A 1 189 ? -2.202 -2.436 10.992 1.00 91.44 189 THR A O 1
ATOM 1524 N N . ASP A 1 190 ? -2.630 -1.157 9.189 1.00 90.06 190 ASP A N 1
ATOM 1525 C CA . ASP A 1 190 ? -1.662 -0.095 9.471 1.00 90.06 190 ASP A CA 1
ATOM 1526 C C . ASP A 1 190 ? -2.344 0.966 10.334 1.00 90.06 190 ASP A C 1
ATOM 1528 O O . ASP A 1 190 ? -3.150 1.755 9.842 1.00 90.06 190 ASP A O 1
ATOM 1532 N N . ASN A 1 191 ? -2.029 0.994 11.624 1.00 89.19 191 ASN A N 1
ATOM 1533 C CA . ASN A 1 191 ? -2.645 1.881 12.606 1.00 89.19 191 ASN A CA 1
ATOM 1534 C C . ASN A 1 191 ? -2.273 3.356 12.390 1.00 89.19 191 ASN A C 1
ATOM 1536 O O . ASN A 1 191 ? -2.907 4.227 12.985 1.00 89.19 191 ASN A O 1
ATOM 1540 N N . ARG A 1 192 ? -1.308 3.667 11.510 1.00 85.19 192 ARG A N 1
ATOM 1541 C CA . ARG A 1 192 ? -1.000 5.047 11.102 1.00 85.19 192 ARG A CA 1
ATOM 1542 C C . ARG A 1 192 ? -1.989 5.588 10.076 1.00 85.19 192 ARG A C 1
ATOM 1544 O O . ARG A 1 192 ? -2.323 6.768 10.093 1.00 85.19 192 ARG A O 1
ATOM 1551 N N . THR A 1 193 ? -2.425 4.748 9.143 1.00 84.31 193 THR A N 1
ATOM 1552 C CA . THR A 1 193 ? -3.270 5.169 8.008 1.00 84.31 193 THR A CA 1
ATOM 1553 C C . THR A 1 193 ? -4.686 4.608 8.069 1.00 84.31 193 THR A C 1
ATOM 1555 O O . THR A 1 193 ? -5.570 5.064 7.346 1.00 84.31 193 THR A O 1
ATOM 1558 N N . GLY A 1 194 ? -4.913 3.604 8.913 1.00 85.56 194 GLY A N 1
ATOM 1559 C CA . GLY A 1 194 ? -6.134 2.811 8.961 1.00 85.56 194 GLY A CA 1
ATOM 1560 C C . GLY A 1 194 ? -6.321 1.879 7.759 1.00 85.56 194 GLY A C 1
ATOM 1561 O O . GLY A 1 194 ? -7.353 1.207 7.665 1.00 85.56 194 GLY A O 1
ATOM 1562 N N . LEU A 1 195 ? -5.367 1.842 6.822 1.00 88.38 195 LEU A N 1
ATOM 1563 C CA . LEU A 1 195 ? -5.400 0.966 5.653 1.00 88.38 195 LEU A CA 1
ATOM 1564 C C . LEU A 1 195 ? -5.170 -0.482 6.065 1.00 88.38 195 LEU A C 1
ATOM 1566 O O . LEU A 1 195 ? -4.456 -0.767 7.027 1.00 88.38 195 LEU A O 1
ATOM 1570 N N . GLN A 1 196 ? -5.735 -1.403 5.291 1.00 91.44 196 GLN A N 1
ATOM 1571 C CA . GLN A 1 196 ? -5.430 -2.817 5.447 1.00 91.44 196 GLN A CA 1
ATOM 1572 C C . GLN A 1 196 ? -4.655 -3.344 4.259 1.00 91.44 196 GLN A C 1
ATOM 1574 O O . GLN A 1 196 ? -4.961 -3.023 3.113 1.00 91.44 196 GLN A O 1
ATOM 1579 N N . TRP A 1 197 ? -3.671 -4.185 4.549 1.00 92.62 197 TRP A N 1
ATOM 1580 C CA . TRP A 1 197 ? -2.732 -4.709 3.571 1.00 92.62 197 TRP A CA 1
ATOM 1581 C C . TRP A 1 197 ? -2.690 -6.222 3.642 1.00 92.62 197 TRP A C 1
ATOM 1583 O O . TRP A 1 197 ? -2.602 -6.784 4.735 1.00 92.62 197 TRP A O 1
ATOM 1593 N N . LYS A 1 198 ? -2.683 -6.890 2.486 1.00 92.31 198 LYS A N 1
ATOM 1594 C CA . LYS A 1 198 ? -2.358 -8.318 2.459 1.00 92.31 198 LYS A CA 1
ATOM 1595 C C . LYS A 1 198 ? -0.951 -8.525 3.010 1.00 92.31 198 LYS A C 1
ATOM 1597 O O . LYS A 1 198 ? -0.015 -7.833 2.593 1.00 92.31 198 LYS A O 1
ATOM 1602 N N . ARG A 1 199 ? -0.803 -9.494 3.917 1.00 90.56 199 ARG A N 1
ATOM 1603 C CA . ARG A 1 199 ? 0.489 -9.872 4.502 1.00 90.56 199 ARG A CA 1
ATOM 1604 C C . ARG A 1 199 ? 1.360 -10.613 3.520 1.00 90.56 199 ARG A C 1
ATOM 1606 O O . ARG A 1 199 ? 2.547 -10.350 3.501 1.00 90.56 199 ARG A O 1
ATOM 1613 N N . SER A 1 200 ? 0.804 -11.433 2.642 1.00 89.56 200 SER A N 1
ATOM 1614 C CA . SER A 1 200 ? 1.571 -12.038 1.553 1.00 89.56 200 SER A CA 1
ATOM 1615 C C . SER A 1 200 ? 1.463 -11.199 0.286 1.00 89.56 200 SER A C 1
ATOM 1617 O O . SER A 1 200 ? 0.402 -10.667 -0.044 1.00 89.56 200 SER A O 1
ATOM 1619 N N . ALA A 1 201 ? 2.577 -11.082 -0.429 1.00 91.75 201 ALA A N 1
ATOM 1620 C CA . ALA A 1 201 ? 2.553 -10.610 -1.803 1.00 91.75 201 ALA A CA 1
ATOM 1621 C C . ALA A 1 201 ? 1.812 -11.617 -2.694 1.00 91.75 201 ALA A C 1
ATOM 1623 O O . ALA A 1 201 ? 1.779 -12.813 -2.406 1.00 91.75 201 ALA A O 1
ATOM 1624 N N . GLU A 1 202 ? 1.271 -11.144 -3.809 1.00 92.50 202 GLU A N 1
ATOM 1625 C CA . GLU A 1 202 ? 0.658 -12.012 -4.813 1.00 92.50 202 GLU A CA 1
ATOM 1626 C C . GLU A 1 202 ? 1.712 -12.945 -5.426 1.00 92.50 202 GLU A C 1
ATOM 1628 O O . GLU A 1 202 ? 2.807 -12.498 -5.753 1.00 92.50 202 GLU A O 1
ATOM 1633 N N . ALA A 1 203 ? 1.405 -14.234 -5.599 1.00 90.50 203 ALA A N 1
ATOM 1634 C CA . ALA A 1 203 ? 2.393 -15.258 -5.967 1.00 90.50 203 ALA A CA 1
ATOM 1635 C C . ALA A 1 203 ? 3.020 -15.072 -7.364 1.00 90.50 203 ALA A C 1
ATOM 1637 O O . ALA A 1 203 ? 4.138 -15.515 -7.620 1.00 90.50 203 ALA A O 1
ATOM 1638 N N . GLU A 1 204 ? 2.360 -14.367 -8.270 1.00 92.12 204 GLU A N 1
ATOM 1639 C CA . GLU A 1 204 ? 2.890 -14.079 -9.601 1.00 92.12 204 GLU A CA 1
ATOM 1640 C C . GLU A 1 204 ? 3.588 -12.709 -9.626 1.00 92.12 204 GLU A C 1
ATOM 1642 O O . GLU A 1 204 ? 3.287 -11.810 -8.838 1.00 92.12 204 GLU A O 1
ATOM 1647 N N . LYS A 1 205 ? 4.543 -12.539 -10.546 1.00 94.75 205 LYS A N 1
ATOM 1648 C CA . LYS A 1 205 ? 5.022 -11.208 -10.950 1.00 94.75 205 LYS A CA 1
ATOM 1649 C C . LYS A 1 205 ? 4.219 -10.757 -12.160 1.00 94.75 205 LYS A C 1
ATOM 1651 O O . LYS A 1 205 ? 3.998 -11.568 -13.057 1.00 94.75 205 LYS A O 1
ATOM 1656 N N . PHE A 1 206 ? 3.866 -9.482 -12.230 1.00 96.19 206 PHE A N 1
ATOM 1657 C CA . PHE A 1 206 ? 2.982 -8.929 -13.257 1.00 96.19 206 PHE A CA 1
ATOM 1658 C C . PHE A 1 206 ? 3.664 -7.805 -14.025 1.00 96.19 206 PHE A C 1
ATOM 1660 O O . PHE A 1 206 ? 4.476 -7.075 -13.449 1.00 96.19 206 PHE A O 1
ATOM 1667 N N . THR A 1 207 ? 3.306 -7.634 -15.299 1.00 97.00 207 THR A N 1
ATOM 1668 C CA . THR A 1 207 ? 3.466 -6.324 -15.945 1.00 97.00 207 THR A CA 1
ATOM 1669 C C . THR A 1 207 ? 2.522 -5.321 -15.279 1.00 97.00 207 THR A C 1
ATOM 1671 O O . THR A 1 207 ? 1.602 -5.714 -14.556 1.00 97.00 207 THR A O 1
ATOM 1674 N N . TRP A 1 208 ? 2.751 -4.023 -15.476 1.00 95.94 208 TRP A N 1
ATOM 1675 C CA . TRP A 1 208 ? 1.886 -3.025 -14.843 1.00 95.94 208 TRP A CA 1
ATOM 1676 C C . TRP A 1 208 ? 0.441 -3.113 -15.358 1.00 95.94 208 TRP A C 1
ATOM 1678 O O . TRP A 1 208 ? -0.493 -3.101 -14.558 1.00 95.94 208 TRP A O 1
ATOM 1688 N N . ASP A 1 209 ? 0.261 -3.270 -16.673 1.00 94.31 209 ASP A N 1
ATOM 1689 C CA . ASP A 1 209 ? -1.068 -3.354 -17.288 1.00 94.31 209 ASP A CA 1
ATOM 1690 C C . ASP A 1 209 ? -1.822 -4.616 -16.831 1.00 94.31 209 ASP A C 1
ATOM 1692 O O . ASP A 1 209 ? -2.996 -4.526 -16.468 1.00 94.31 209 ASP A O 1
ATOM 1696 N N . ASP A 1 210 ? -1.141 -5.768 -16.733 1.00 96.19 210 ASP A N 1
ATOM 1697 C CA . ASP A 1 210 ? -1.745 -7.008 -16.215 1.00 96.19 210 ASP A CA 1
ATOM 1698 C C . ASP A 1 210 ? -2.191 -6.853 -14.755 1.00 96.19 210 ASP A C 1
ATOM 1700 O O . ASP A 1 210 ? -3.261 -7.324 -14.364 1.00 96.19 210 ASP A O 1
ATOM 1704 N N . ALA A 1 211 ? -1.375 -6.186 -13.931 1.00 95.62 211 ALA A N 1
ATOM 1705 C CA . ALA A 1 211 ? -1.694 -5.951 -12.529 1.00 95.62 211 ALA A CA 1
ATOM 1706 C C . ALA A 1 211 ? -2.929 -5.048 -12.383 1.00 95.62 211 ALA A C 1
ATOM 1708 O O . ALA A 1 211 ? -3.822 -5.345 -11.586 1.00 95.62 211 ALA A O 1
ATOM 1709 N N . VAL A 1 212 ? -2.998 -3.966 -13.167 1.00 92.56 212 VAL A N 1
ATOM 1710 C CA . VAL A 1 212 ? -4.141 -3.040 -13.180 1.00 92.56 212 VAL A CA 1
ATOM 1711 C C . VAL A 1 212 ? -5.407 -3.740 -13.661 1.00 92.56 212 VAL A C 1
ATOM 1713 O O . VAL A 1 212 ? -6.460 -3.571 -13.047 1.00 92.56 212 VAL A O 1
ATOM 1716 N N . ALA A 1 213 ? -5.315 -4.555 -14.712 1.00 91.12 213 ALA A N 1
ATOM 1717 C CA . ALA A 1 213 ? -6.454 -5.304 -15.230 1.00 91.12 213 ALA A CA 1
ATOM 1718 C C . ALA A 1 213 ? -6.970 -6.349 -14.226 1.00 91.12 213 ALA A C 1
ATOM 1720 O O . ALA A 1 213 ? -8.180 -6.485 -14.053 1.00 91.12 213 ALA A O 1
ATOM 1721 N N . LYS A 1 214 ? -6.066 -7.065 -13.542 1.00 93.69 214 LYS A N 1
ATOM 1722 C CA . LYS A 1 214 ? -6.418 -8.153 -12.613 1.00 93.69 214 LYS A CA 1
ATOM 1723 C C . LYS A 1 214 ? -6.963 -7.655 -11.276 1.00 93.69 214 LYS A C 1
ATOM 1725 O O . LYS A 1 214 ? -7.925 -8.222 -10.766 1.00 93.69 214 LYS A O 1
ATOM 1730 N N . TYR A 1 215 ? -6.336 -6.637 -10.692 1.00 92.25 215 TYR A N 1
ATOM 1731 C CA . TYR A 1 215 ? -6.631 -6.203 -9.321 1.00 92.25 215 TYR A CA 1
ATOM 1732 C C . TYR A 1 215 ? -7.373 -4.867 -9.246 1.00 92.25 215 TYR A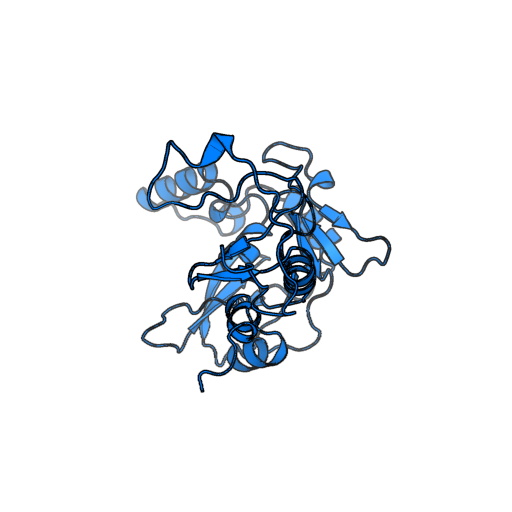 C 1
ATOM 1734 O O . TYR A 1 215 ? -7.901 -4.518 -8.193 1.00 92.25 215 TYR A O 1
ATOM 1742 N N . GLY A 1 216 ? -7.422 -4.115 -10.346 1.00 88.81 216 GLY A N 1
ATOM 1743 C CA . GLY A 1 216 ? -8.009 -2.783 -10.372 1.00 88.81 216 GLY A CA 1
ATOM 1744 C C . GLY A 1 216 ? -7.204 -1.746 -9.585 1.00 88.81 216 GLY A C 1
ATOM 1745 O O . GLY A 1 216 ? -6.293 -2.043 -8.806 1.00 88.81 216 GLY A O 1
ATOM 1746 N N . THR A 1 217 ? -7.568 -0.487 -9.796 1.00 86.38 217 THR A N 1
ATOM 1747 C CA . THR A 1 217 ? -7.088 0.669 -9.033 1.00 86.38 217 THR A CA 1
ATOM 1748 C C . THR A 1 217 ? -8.241 1.273 -8.232 1.00 86.38 217 THR A C 1
ATOM 1750 O O . THR A 1 217 ? -9.398 0.873 -8.401 1.00 86.38 217 THR A O 1
ATOM 1753 N N . ILE A 1 218 ? -7.952 2.245 -7.361 1.00 77.31 218 ILE A N 1
ATOM 1754 C CA . ILE A 1 218 ? -9.023 2.965 -6.663 1.00 77.31 218 ILE A CA 1
ATOM 1755 C C . ILE A 1 218 ? -9.929 3.689 -7.665 1.00 77.31 218 ILE A C 1
ATOM 1757 O O . ILE A 1 218 ? -11.143 3.645 -7.507 1.00 77.31 218 ILE A O 1
ATOM 1761 N N . GLU A 1 219 ? -9.359 4.245 -8.735 1.00 75.25 219 GLU A N 1
ATOM 1762 C CA . GLU A 1 219 ? -10.082 4.912 -9.817 1.00 75.25 219 GLU A CA 1
ATOM 1763 C C . GLU A 1 219 ? -10.963 3.932 -10.597 1.00 75.25 219 GLU A C 1
ATOM 1765 O O . GLU A 1 219 ? -12.109 4.250 -10.902 1.00 75.25 219 GLU A O 1
ATOM 1770 N N . ASN A 1 220 ? -10.480 2.719 -10.886 1.00 71.56 220 ASN A N 1
ATOM 1771 C CA . ASN A 1 220 ? -11.292 1.707 -11.571 1.00 71.56 220 ASN A CA 1
ATOM 1772 C C . ASN A 1 220 ? -12.502 1.309 -10.715 1.00 71.56 220 ASN A C 1
ATOM 1774 O O . ASN A 1 220 ? -13.617 1.206 -11.227 1.00 71.56 220 ASN A O 1
ATOM 1778 N N . ILE A 1 221 ? -12.293 1.128 -9.408 1.00 67.31 221 ILE A N 1
ATOM 1779 C CA . ILE A 1 221 ? -13.352 0.742 -8.468 1.00 67.31 221 ILE A CA 1
ATOM 1780 C C . ILE A 1 221 ? -14.353 1.885 -8.267 1.00 67.31 221 ILE A C 1
ATOM 1782 O O . ILE A 1 221 ? -15.550 1.627 -8.154 1.00 67.31 221 ILE A O 1
ATOM 1786 N N . THR A 1 222 ? -13.903 3.143 -8.257 1.00 63.88 222 THR A N 1
ATOM 1787 C CA . THR A 1 222 ? -14.805 4.299 -8.157 1.00 63.88 222 THR A CA 1
ATOM 1788 C C . THR A 1 222 ? -15.509 4.616 -9.477 1.00 63.88 222 THR A C 1
ATOM 1790 O O . THR A 1 222 ? -16.646 5.075 -9.458 1.00 63.88 222 THR A O 1
ATOM 1793 N N . THR A 1 223 ? -14.902 4.332 -10.631 1.00 58.91 223 THR A N 1
ATOM 1794 C CA . THR A 1 223 ? -15.492 4.623 -11.954 1.00 58.91 223 THR A CA 1
ATOM 1795 C C . THR A 1 223 ? -16.529 3.583 -12.380 1.00 58.91 223 THR A C 1
ATOM 1797 O O . THR A 1 223 ? -17.508 3.946 -13.028 1.00 58.91 223 THR A O 1
ATOM 1800 N N . GLN A 1 224 ? -16.410 2.323 -11.940 1.00 53.28 224 GLN A N 1
ATOM 1801 C CA . GLN A 1 224 ? -17.479 1.312 -12.069 1.00 53.28 224 GLN A CA 1
ATOM 1802 C C . GLN A 1 224 ? -18.785 1.696 -11.335 1.00 53.28 224 GLN A C 1
ATOM 1804 O O . GLN A 1 224 ? -19.783 0.986 -11.429 1.00 53.28 224 GLN A O 1
ATOM 1809 N N . LEU A 1 225 ? -18.797 2.824 -10.616 1.00 48.25 225 LEU A N 1
ATOM 1810 C CA . LEU A 1 225 ? -19.970 3.407 -9.962 1.00 48.25 225 LEU A CA 1
ATOM 1811 C C . LEU A 1 225 ? -20.713 4.423 -10.844 1.00 48.25 225 LEU A C 1
ATOM 1813 O O . LEU A 1 225 ? -21.740 4.949 -10.413 1.00 48.25 225 LEU A O 1
ATOM 1817 N N . LYS A 1 226 ? -20.219 4.717 -12.055 1.00 41.72 226 LYS A N 1
ATOM 1818 C CA . LYS A 1 226 ? -20.951 5.523 -13.037 1.00 41.72 226 LYS A CA 1
ATOM 1819 C C . LYS A 1 226 ? -22.001 4.638 -13.721 1.00 41.72 226 LYS A C 1
ATOM 1821 O O . LYS A 1 226 ? -21.615 3.645 -14.341 1.00 41.72 226 LYS A O 1
ATOM 1826 N N . PRO A 1 227 ? -23.310 4.953 -13.646 1.00 37.72 227 PRO A N 1
ATOM 1827 C CA . PRO A 1 227 ? -24.278 4.281 -14.502 1.00 37.72 227 PRO A CA 1
ATOM 1828 C C . PRO A 1 227 ? -23.906 4.544 -15.970 1.00 37.72 227 PRO A C 1
ATOM 1830 O O . PRO A 1 227 ? -23.392 5.626 -16.275 1.00 37.72 227 PRO A O 1
ATOM 1833 N N . PRO A 1 228 ? -24.140 3.588 -16.887 1.00 36.41 228 PRO A N 1
ATOM 1834 C CA . PRO A 1 228 ? -23.904 3.826 -18.301 1.00 36.41 228 PRO A CA 1
ATOM 1835 C C . PRO A 1 228 ? -24.750 5.024 -18.735 1.00 36.41 228 PRO A C 1
ATOM 1837 O O . PRO A 1 228 ? -25.973 5.017 -18.582 1.00 36.41 228 PRO A O 1
ATOM 1840 N N . THR A 1 229 ? -24.089 6.060 -19.249 1.00 40.66 229 THR A N 1
ATOM 1841 C CA . THR A 1 229 ? -24.744 7.147 -19.977 1.00 40.66 229 THR A C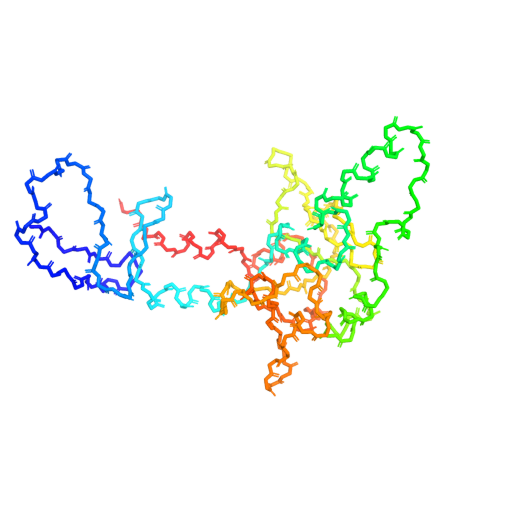A 1
ATOM 1842 C C . THR A 1 229 ? -25.549 6.525 -21.111 1.00 40.66 229 THR A C 1
ATOM 1844 O O . THR A 1 229 ? -24.972 5.909 -22.008 1.00 40.66 229 THR A O 1
ATOM 1847 N N . LYS A 1 230 ? -26.876 6.627 -21.014 1.00 36.78 230 LYS A N 1
ATOM 1848 C CA . LYS A 1 230 ? -27.777 6.464 -22.153 1.00 36.78 230 LYS A CA 1
ATOM 1849 C C . LYS A 1 230 ? -27.774 7.736 -22.981 1.00 36.78 230 LYS A C 1
ATOM 1851 O O . LYS A 1 230 ? -27.721 8.817 -22.354 1.00 36.78 230 LYS A O 1
#

Foldseek 3Di:
DDFDAALFPRDTDPDDDDPVPPPPDDPDPPPDDDDQDWDQDPVRGIHHVVVVVVLLPAWFFAAPVRVLCLADDFLSNDVVLVVVVVVCVVVVHDQDLVSRDPDPPLLVLSCVLQVQVPAQKEFHLAQPDPPVSQWGWIAGNVSSDIDIDGLPDWHWHKIKGAQPDAQDDDPPPDSNPQWDQDPVRQWIQRSHHSMIIGSYIDPTTHRSVRRCVPRNDSCRSVVVSRDPDD

Sequence (230 aa):
MNPIQCSKCSAIAPLKFDKSFYDEFQGMALFEATELGWIHTEGEHIICMGCRKEIHSVWRLPTKTELISVLWENSVTNPEILRSLELREEKGEEIDEEDYFANPVGQELFSKVFNSMERLQFWSSSCANPVINSSAWSMRIDIGRPSIISKRGRTSVRLVRSMQAKPTWKFGDDPELRYTVSDCGDFITDNRTGLQWKRSAEAEKFTWDDAVAKYGTIENITTQLKPPTK

Secondary structure (DSSP, 8-state):
-PPPB-TTT-PBP-----GGGSSS-TT------SSS-EEE-TTS-EEEHHHHHHHHHS-BPPPHHHHHHHS-SBTTT-HHHHHHHHHHHHTT----GGGGBS-HHHHHHHHHHHT-TT--EEEEEEES-TTT-SEEEEEETTTTEEEEEETTS-BB---EE---S-----TTS-GGGSEEE-TTSSEEEETTT--EEESSPPSS-B-HHHHHHHH--HHHHHHTTSPP--